Protein AF-A0A2D5QMG4-F1 (afdb_monomer)

Structure (mmCIF, N/CA/C/O backbone):
data_AF-A0A2D5QMG4-F1
#
_entry.id   AF-A0A2D5QMG4-F1
#
loop_
_atom_site.group_PDB
_atom_site.id
_atom_site.type_symbol
_atom_site.label_atom_id
_atom_site.label_alt_id
_atom_site.label_comp_id
_atom_site.label_asym_id
_atom_site.label_entity_id
_atom_site.label_seq_id
_atom_site.pdbx_PDB_ins_code
_atom_site.Cartn_x
_atom_site.Cartn_y
_atom_site.Cartn_z
_atom_site.occupancy
_atom_site.B_iso_or_equiv
_atom_site.auth_seq_id
_atom_site.auth_comp_id
_atom_site.auth_asym_id
_atom_site.auth_atom_id
_atom_site.pdbx_PDB_model_num
ATOM 1 N N . MET A 1 1 ? 28.534 0.726 -25.186 1.00 58.47 1 MET A N 1
ATOM 2 C CA . MET A 1 1 ? 27.778 0.815 -23.923 1.00 58.47 1 MET A CA 1
ATOM 3 C C . MET A 1 1 ? 27.172 2.194 -23.862 1.00 58.47 1 MET A C 1
ATOM 5 O O . MET A 1 1 ? 27.925 3.159 -23.954 1.00 58.47 1 MET A O 1
ATOM 9 N N . ASN A 1 2 ? 25.844 2.294 -23.809 1.00 77.88 2 ASN A N 1
ATOM 10 C CA . ASN A 1 2 ? 25.209 3.566 -23.481 1.00 77.88 2 ASN A CA 1
ATOM 11 C C . ASN A 1 2 ? 25.490 3.875 -21.995 1.00 77.88 2 ASN A C 1
ATOM 13 O O . ASN A 1 2 ? 25.733 2.954 -21.215 1.00 77.88 2 ASN A O 1
ATOM 17 N N . MET A 1 3 ? 25.492 5.149 -21.598 1.00 78.69 3 MET A N 1
ATOM 18 C CA . MET A 1 3 ? 25.765 5.566 -20.213 1.00 78.69 3 MET A CA 1
ATOM 19 C C . MET A 1 3 ? 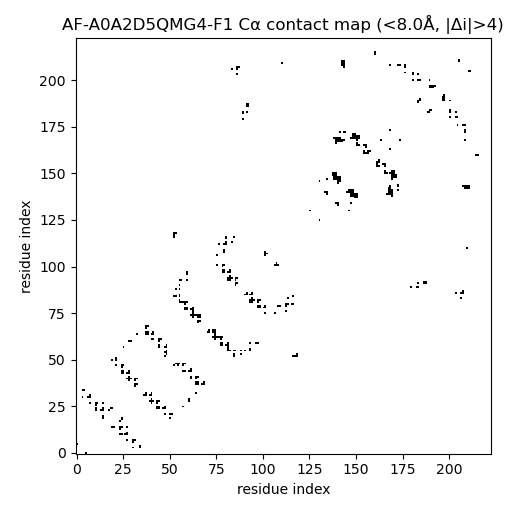24.832 4.851 -19.218 1.00 78.69 3 MET A C 1
ATOM 21 O O . MET A 1 3 ? 25.261 4.453 -18.138 1.00 78.69 3 MET A O 1
ATOM 25 N N . THR A 1 4 ? 23.585 4.610 -19.633 1.00 83.06 4 THR A N 1
ATOM 26 C CA . THR A 1 4 ? 22.574 3.860 -18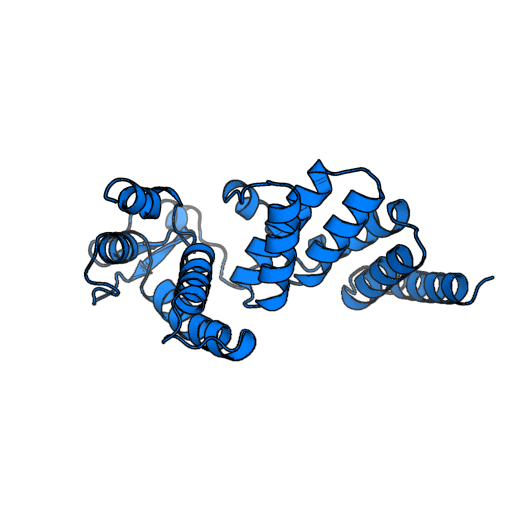.878 1.00 83.06 4 THR A CA 1
ATOM 27 C C . THR A 1 4 ? 22.978 2.404 -18.633 1.00 83.06 4 THR A C 1
ATOM 29 O O . THR A 1 4 ? 22.883 1.935 -17.504 1.00 83.06 4 THR A O 1
ATOM 32 N N . ASP A 1 5 ? 23.512 1.703 -19.640 1.00 88.06 5 ASP A N 1
ATOM 33 C CA . ASP A 1 5 ? 23.971 0.314 -19.477 1.00 88.06 5 ASP A CA 1
ATOM 34 C C . ASP A 1 5 ? 25.169 0.230 -18.530 1.00 88.06 5 ASP A C 1
ATOM 36 O O . ASP A 1 5 ? 25.252 -0.671 -17.703 1.00 88.06 5 ASP A O 1
ATOM 40 N N . SER A 1 6 ? 26.086 1.199 -18.618 1.00 87.50 6 SER A N 1
ATOM 41 C CA . SER A 1 6 ? 27.239 1.259 -17.717 1.00 87.50 6 SER A CA 1
ATOM 42 C C . SER A 1 6 ? 26.827 1.509 -16.266 1.00 87.50 6 SER A C 1
ATOM 44 O O . SER A 1 6 ? 27.523 1.064 -15.355 1.00 87.50 6 SER A O 1
ATOM 46 N N . LEU A 1 7 ? 25.741 2.247 -16.037 1.00 89.69 7 LEU A N 1
ATOM 47 C CA . LEU A 1 7 ? 25.200 2.493 -14.703 1.00 89.69 7 LEU A CA 1
ATOM 48 C C . LEU A 1 7 ? 24.488 1.250 -14.153 1.00 89.69 7 LEU A C 1
ATOM 50 O O . LEU A 1 7 ? 24.681 0.899 -12.994 1.00 89.69 7 LEU A O 1
ATOM 54 N N . ILE A 1 8 ? 23.725 0.551 -14.996 1.00 94.25 8 ILE A N 1
ATOM 55 C CA . ILE A 1 8 ? 23.064 -0.707 -14.631 1.00 94.25 8 ILE A CA 1
ATOM 56 C C . ILE A 1 8 ? 24.090 -1.764 -14.225 1.00 94.25 8 ILE A C 1
ATOM 58 O O . ILE A 1 8 ? 23.910 -2.412 -13.200 1.00 94.25 8 ILE A O 1
ATOM 62 N N . GLU A 1 9 ? 25.181 -1.921 -14.978 1.00 93.31 9 GLU A N 1
ATOM 63 C CA . GLU A 1 9 ? 26.232 -2.878 -14.613 1.00 93.31 9 GLU A CA 1
ATOM 64 C C . GLU A 1 9 ? 26.919 -2.510 -13.290 1.00 93.31 9 GLU A C 1
ATOM 66 O O . GLU A 1 9 ? 27.179 -3.391 -12.478 1.00 93.31 9 GLU A O 1
ATOM 71 N N . GLN A 1 10 ? 27.129 -1.220 -13.003 1.00 91.44 10 GLN A N 1
ATOM 72 C CA . GLN A 1 10 ? 27.639 -0.796 -11.692 1.00 91.44 10 GLN A CA 1
ATOM 73 C C . GLN A 1 10 ? 26.678 -1.172 -10.558 1.00 91.44 10 GLN A C 1
ATOM 75 O O . GLN A 1 10 ? 27.105 -1.761 -9.569 1.00 91.44 10 GLN A O 1
ATOM 80 N N . TYR A 1 11 ? 25.380 -0.888 -10.709 1.00 92.81 11 TYR A N 1
ATOM 81 C CA . TYR A 1 11 ? 24.390 -1.274 -9.703 1.00 92.81 11 TYR A CA 1
ATOM 82 C C . TYR A 1 11 ? 24.259 -2.791 -9.556 1.00 92.81 11 TYR A C 1
ATOM 84 O O . TYR A 1 11 ? 24.057 -3.264 -8.443 1.00 92.81 11 TYR A O 1
ATOM 92 N N . ARG A 1 12 ? 24.426 -3.566 -10.635 1.00 93.81 12 ARG A N 1
ATOM 93 C CA . ARG A 1 12 ? 24.455 -5.036 -10.572 1.00 93.81 12 ARG A CA 1
ATOM 94 C C . ARG A 1 12 ? 25.597 -5.556 -9.729 1.00 93.81 12 ARG A C 1
ATOM 96 O O . ARG A 1 12 ? 25.374 -6.461 -8.936 1.00 93.81 12 ARG A O 1
ATOM 103 N N . GLU A 1 13 ? 26.800 -5.023 -9.905 1.00 93.75 13 GLU A N 1
ATOM 104 C CA . GLU A 1 13 ? 27.945 -5.461 -9.108 1.00 93.75 13 GLU A CA 1
ATOM 105 C C . GLU A 1 13 ? 27.745 -5.107 -7.629 1.00 93.75 13 GLU A C 1
ATOM 107 O O . GLU A 1 13 ? 27.880 -5.985 -6.783 1.00 93.75 13 GLU A O 1
ATOM 112 N N . ILE A 1 14 ? 27.278 -3.893 -7.316 1.00 91.06 14 ILE A N 1
ATOM 113 C CA . ILE A 1 14 ? 26.968 -3.492 -5.931 1.00 91.06 14 ILE A CA 1
ATOM 114 C C . ILE A 1 14 ? 25.891 -4.404 -5.316 1.00 91.06 14 ILE A C 1
ATOM 116 O O . ILE A 1 14 ? 26.051 -4.907 -4.206 1.00 91.06 14 ILE A O 1
ATOM 120 N N . ALA A 1 15 ? 24.811 -4.663 -6.055 1.00 90.44 15 ALA A N 1
ATOM 121 C CA . ALA A 1 15 ? 23.716 -5.528 -5.625 1.00 90.44 15 ALA A CA 1
ATOM 122 C C . ALA A 1 15 ? 24.142 -7.002 -5.467 1.00 90.44 15 ALA A C 1
ATOM 124 O O . ALA A 1 15 ? 23.561 -7.727 -4.665 1.00 90.44 15 ALA A O 1
ATOM 125 N N . LYS A 1 16 ? 25.154 -7.469 -6.210 1.00 91.38 16 LYS A N 1
ATOM 126 C CA . LYS A 1 16 ? 25.746 -8.805 -6.020 1.00 91.38 16 LYS A CA 1
ATOM 127 C C . LYS A 1 16 ? 26.645 -8.869 -4.791 1.00 91.38 16 LYS A C 1
ATOM 129 O O . LYS A 1 16 ? 26.674 -9.904 -4.133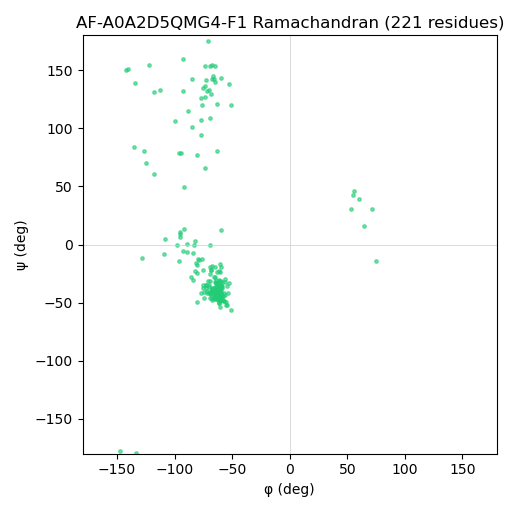 1.00 91.38 16 LYS A O 1
ATOM 134 N N . GLU A 1 17 ? 27.395 -7.804 -4.514 1.00 92.81 17 GLU A N 1
ATOM 135 C CA . GLU A 1 17 ? 28.253 -7.717 -3.330 1.00 92.81 17 GLU A CA 1
ATOM 136 C C . GLU A 1 17 ? 27.422 -7.685 -2.044 1.00 92.81 17 GLU A C 1
ATOM 138 O O . GLU A 1 17 ? 27.779 -8.358 -1.079 1.00 92.81 17 GLU A O 1
ATOM 143 N N . ASN A 1 18 ? 26.284 -6.980 -2.063 1.00 88.81 18 ASN A N 1
ATOM 144 C CA . ASN A 1 18 ? 25.343 -6.905 -0.946 1.00 88.81 18 ASN A CA 1
ATOM 145 C C . ASN A 1 18 ? 23.917 -7.272 -1.398 1.00 88.81 18 ASN A C 1
ATOM 147 O O . ASN A 1 18 ? 23.093 -6.384 -1.629 1.00 88.81 18 ASN A O 1
ATOM 151 N N . PRO A 1 19 ? 23.595 -8.575 -1.514 1.00 87.00 19 PRO A N 1
ATOM 152 C CA . PRO A 1 19 ? 22.281 -9.024 -1.970 1.00 87.00 19 PRO A CA 1
ATOM 153 C C . PRO A 1 19 ? 21.129 -8.533 -1.096 1.00 87.00 19 PRO A C 1
ATOM 155 O O . PRO A 1 19 ? 20.058 -8.258 -1.626 1.00 87.00 19 PRO A O 1
ATOM 158 N N . ASP A 1 20 ? 21.354 -8.380 0.207 1.00 88.56 20 ASP A N 1
ATOM 159 C CA . ASP A 1 20 ? 20.331 -7.978 1.178 1.00 88.56 20 ASP A CA 1
ATOM 160 C C . ASP A 1 20 ? 20.319 -6.461 1.458 1.00 88.56 20 ASP A C 1
ATOM 162 O O . ASP A 1 20 ? 19.639 -6.014 2.378 1.00 88.56 20 ASP A O 1
ATOM 166 N N . ASP A 1 21 ? 21.048 -5.656 0.671 1.00 92.62 21 ASP A N 1
ATOM 167 C CA . ASP A 1 21 ? 20.932 -4.193 0.705 1.00 92.62 21 ASP A CA 1
ATOM 168 C C . ASP A 1 21 ? 19.777 -3.733 -0.197 1.00 92.62 21 ASP A C 1
ATOM 170 O O . ASP A 1 21 ? 19.882 -3.669 -1.428 1.00 92.62 21 ASP A O 1
ATOM 174 N N . ASP A 1 22 ? 18.649 -3.419 0.429 1.00 93.44 22 ASP A N 1
ATOM 175 C CA . ASP A 1 22 ? 17.407 -3.015 -0.227 1.00 93.44 22 ASP A CA 1
ATOM 176 C C . ASP A 1 22 ? 17.559 -1.743 -1.068 1.00 93.44 22 ASP A C 1
ATOM 178 O O . ASP A 1 22 ? 16.992 -1.663 -2.159 1.00 93.44 22 ASP A O 1
ATOM 182 N N . LEU A 1 23 ? 18.370 -0.781 -0.620 1.00 93.56 23 LEU A N 1
ATOM 183 C CA . LEU A 1 23 ? 18.650 0.455 -1.353 1.00 93.56 23 LEU A CA 1
ATOM 184 C C . LEU A 1 23 ? 19.377 0.197 -2.679 1.00 93.56 23 LEU A C 1
ATOM 186 O O . LEU A 1 23 ? 18.977 0.747 -3.710 1.00 93.56 23 LEU A O 1
ATOM 190 N N . SER A 1 24 ? 20.416 -0.644 -2.689 1.00 93.06 24 SER A N 1
ATOM 191 C CA . SER A 1 24 ? 21.145 -0.987 -3.918 1.00 93.06 24 SER A CA 1
ATOM 192 C C . SER A 1 24 ? 20.286 -1.794 -4.887 1.00 93.06 24 SER A C 1
ATOM 194 O O . SER A 1 24 ? 20.281 -1.514 -6.089 1.00 93.06 24 SER A O 1
ATOM 196 N N . GLN A 1 25 ? 19.512 -2.753 -4.375 1.00 95.56 25 GLN A N 1
ATOM 197 C CA . GLN A 1 25 ? 18.568 -3.533 -5.180 1.00 95.56 25 GLN A CA 1
ATOM 198 C C . GLN A 1 25 ? 17.472 -2.631 -5.772 1.00 95.56 25 GLN A C 1
ATOM 200 O O . GLN A 1 25 ? 17.178 -2.698 -6.966 1.00 95.56 25 GLN A O 1
ATOM 205 N N . PHE A 1 26 ? 16.922 -1.705 -4.984 1.00 96.94 26 PHE A N 1
ATOM 206 C CA . PHE A 1 26 ? 15.944 -0.725 -5.455 1.00 96.94 26 PHE A CA 1
ATOM 207 C C . PHE A 1 26 ? 16.525 0.189 -6.541 1.00 96.94 26 PHE A C 1
ATOM 209 O O . PHE A 1 26 ? 15.889 0.398 -7.578 1.00 96.94 26 PHE A O 1
ATOM 216 N N . ALA A 1 27 ? 17.747 0.698 -6.348 1.00 95.69 27 ALA A N 1
ATOM 217 C CA . ALA A 1 27 ? 18.428 1.531 -7.337 1.00 95.69 27 ALA A CA 1
ATOM 218 C C . ALA A 1 27 ? 18.644 0.784 -8.663 1.00 95.69 27 ALA A C 1
ATOM 220 O O . ALA A 1 27 ? 18.412 1.354 -9.734 1.00 95.69 27 ALA A O 1
ATOM 221 N N . LEU A 1 28 ? 19.011 -0.502 -8.602 1.00 96.44 28 LEU A N 1
ATOM 222 C CA . LEU A 1 28 ? 19.110 -1.363 -9.778 1.00 96.44 28 LEU A CA 1
ATOM 223 C C . LEU A 1 28 ? 17.753 -1.517 -10.483 1.00 96.44 28 LEU A C 1
ATOM 225 O O . LEU A 1 28 ? 17.669 -1.292 -11.690 1.00 96.44 28 LEU A O 1
ATOM 229 N N . GLY A 1 29 ? 16.692 -1.850 -9.744 1.00 97.00 29 GLY A N 1
ATOM 230 C CA . GLY A 1 29 ? 15.340 -1.991 -10.296 1.00 97.00 29 GLY A CA 1
ATOM 231 C C . GLY A 1 29 ? 14.848 -0.711 -10.981 1.00 97.00 29 GLY A C 1
ATOM 232 O O . GLY A 1 29 ? 14.359 -0.746 -12.110 1.00 97.00 29 GLY A O 1
ATOM 233 N N . GLN A 1 30 ? 15.063 0.443 -10.347 1.00 96.81 30 GLN A N 1
ATOM 234 C CA . GLN A 1 30 ? 14.724 1.750 -10.911 1.00 96.81 30 GLN A CA 1
ATOM 235 C C . GLN A 1 30 ? 15.535 2.070 -12.177 1.00 96.81 30 GLN A C 1
ATOM 237 O O . GLN A 1 30 ? 14.984 2.622 -13.132 1.00 96.81 30 GLN A O 1
ATOM 242 N N . ALA A 1 31 ? 16.830 1.740 -12.202 1.00 96.00 31 ALA A N 1
ATOM 243 C CA . ALA A 1 31 ? 17.683 1.951 -13.369 1.00 96.00 31 ALA A CA 1
ATOM 244 C C . ALA A 1 31 ? 17.266 1.066 -14.556 1.00 96.00 31 ALA A C 1
ATOM 246 O O . ALA A 1 31 ? 17.267 1.542 -15.690 1.00 96.00 31 ALA A O 1
ATOM 247 N N . LEU A 1 32 ? 16.868 -0.184 -14.296 1.00 97.31 32 LEU A N 1
ATOM 248 C CA . LEU A 1 32 ? 16.350 -1.109 -15.309 1.00 97.31 32 LEU A CA 1
ATOM 249 C C . LEU A 1 32 ? 15.034 -0.602 -15.915 1.00 97.31 32 LEU A C 1
ATOM 251 O O . LEU A 1 32 ? 14.903 -0.571 -17.136 1.00 97.31 32 LEU A O 1
ATOM 255 N N . LEU A 1 33 ? 14.109 -0.108 -15.088 1.00 96.31 33 LEU A N 1
ATOM 256 C CA . LEU A 1 33 ? 12.879 0.538 -15.559 1.00 96.31 33 LEU A CA 1
ATOM 257 C C . LEU A 1 33 ? 13.152 1.766 -16.434 1.00 96.31 33 LEU A C 1
ATOM 259 O O . LEU A 1 33 ? 12.587 1.900 -17.514 1.00 96.31 33 LEU A O 1
ATOM 263 N N . ASN A 1 34 ? 14.058 2.646 -16.004 1.00 94.81 34 ASN A N 1
ATOM 264 C CA . ASN A 1 34 ? 14.422 3.841 -16.773 1.00 94.81 34 ASN A CA 1
ATOM 265 C C . ASN A 1 34 ? 15.103 3.508 -18.111 1.00 94.81 34 ASN A C 1
ATOM 267 O O . ASN A 1 34 ? 15.175 4.362 -18.994 1.00 94.81 34 ASN A O 1
ATOM 271 N N . ALA A 1 35 ? 15.634 2.292 -18.242 1.00 95.38 35 ALA A N 1
ATOM 272 C CA . ALA A 1 35 ? 16.237 1.771 -19.459 1.00 95.38 35 ALA A CA 1
ATOM 273 C C . ALA A 1 35 ? 15.268 0.943 -20.316 1.00 95.38 35 ALA A C 1
ATOM 275 O O . ALA A 1 35 ? 15.732 0.323 -21.269 1.00 95.38 35 ALA A O 1
ATOM 276 N N . ASP A 1 36 ? 13.970 0.931 -19.987 1.00 95.81 36 ASP A N 1
ATOM 277 C CA . ASP A 1 36 ? 12.936 0.162 -20.692 1.00 95.81 36 ASP A CA 1
ATOM 278 C C . ASP A 1 36 ? 13.201 -1.357 -20.665 1.00 95.81 36 ASP A C 1
ATOM 280 O O . ASP A 1 36 ? 13.027 -2.074 -21.648 1.00 95.81 36 ASP A O 1
ATOM 284 N N . ARG A 1 37 ? 13.688 -1.859 -19.517 1.00 97.38 37 ARG A N 1
ATOM 285 C CA . ARG A 1 37 ? 14.012 -3.281 -19.277 1.00 97.38 37 ARG A CA 1
ATOM 286 C C . ARG A 1 37 ? 13.152 -3.870 -18.144 1.00 97.38 37 ARG A C 1
ATOM 288 O O . ARG A 1 37 ? 13.703 -4.295 -17.122 1.00 97.38 37 ARG A O 1
ATOM 295 N N . PRO A 1 38 ? 11.813 -3.885 -18.283 1.00 97.88 38 PRO A N 1
ATOM 296 C CA . PRO A 1 38 ? 10.898 -4.268 -17.206 1.00 97.88 38 PRO A CA 1
ATOM 297 C C . PRO A 1 38 ? 11.057 -5.730 -16.767 1.00 97.88 38 PRO A C 1
ATOM 299 O O . PRO A 1 38 ? 11.190 -5.972 -15.568 1.00 97.88 38 PRO A O 1
ATOM 302 N N . ALA A 1 39 ? 11.210 -6.670 -17.707 1.00 97.88 39 ALA A N 1
ATOM 303 C CA . ALA A 1 39 ? 11.449 -8.092 -17.422 1.00 97.88 39 ALA A CA 1
ATOM 304 C C . ALA A 1 39 ? 12.634 -8.348 -16.468 1.00 97.88 39 ALA A C 1
ATOM 306 O O . ALA A 1 39 ? 12.630 -9.285 -15.671 1.00 97.88 39 ALA A O 1
ATOM 307 N N . GLU A 1 40 ? 13.675 -7.508 -16.527 1.00 97.62 40 GLU A N 1
ATOM 308 C CA . GLU A 1 40 ? 14.833 -7.609 -15.633 1.00 97.62 40 GLU A CA 1
ATOM 309 C C . GLU A 1 40 ? 14.610 -6.876 -14.304 1.00 97.62 40 GLU A C 1
ATOM 311 O O . GLU A 1 40 ? 15.186 -7.266 -13.288 1.00 97.62 40 GLU A O 1
ATOM 316 N N . ALA A 1 41 ? 13.782 -5.827 -14.288 1.00 98.25 41 ALA A N 1
ATOM 317 C CA . ALA A 1 41 ? 13.455 -5.067 -13.084 1.00 98.25 41 ALA A CA 1
ATOM 318 C C . ALA A 1 41 ? 12.536 -5.847 -12.132 1.00 98.25 41 ALA A C 1
ATOM 320 O O . ALA A 1 41 ? 12.721 -5.770 -10.917 1.00 98.25 41 ALA A O 1
ATOM 321 N N . VAL A 1 42 ? 11.580 -6.616 -12.666 1.00 98.56 42 VAL A N 1
ATOM 322 C CA . VAL A 1 42 ? 10.605 -7.394 -11.880 1.00 98.56 42 VAL A CA 1
ATOM 323 C C . VAL A 1 42 ? 11.266 -8.277 -10.810 1.00 98.56 42 VAL A C 1
ATOM 325 O O . VAL A 1 42 ? 10.938 -8.102 -9.634 1.00 98.56 42 VAL A O 1
ATOM 328 N N . PRO A 1 43 ? 12.203 -9.197 -11.126 1.00 97.56 43 PRO A N 1
ATOM 329 C CA . PRO A 1 43 ? 12.808 -10.056 -10.105 1.00 97.56 43 PRO A CA 1
ATOM 330 C C . PRO A 1 43 ? 13.625 -9.268 -9.070 1.00 97.56 43 PRO A C 1
ATOM 332 O O . PRO A 1 43 ? 13.642 -9.640 -7.898 1.00 97.56 43 PRO A O 1
ATOM 335 N N . VAL A 1 44 ? 14.258 -8.162 -9.477 1.00 97.00 44 VAL A N 1
ATOM 336 C CA . VAL A 1 44 ? 15.026 -7.288 -8.577 1.00 97.00 44 VAL A CA 1
ATOM 337 C C . VAL A 1 44 ? 14.096 -6.589 -7.583 1.00 97.00 44 VAL A C 1
ATOM 339 O O . VAL A 1 44 ? 14.328 -6.628 -6.378 1.00 97.00 44 VAL A O 1
ATOM 342 N N . LEU A 1 45 ? 12.996 -6.005 -8.061 1.00 98.06 45 LEU A N 1
ATOM 343 C CA . LEU A 1 45 ? 12.025 -5.304 -7.219 1.00 98.06 45 LEU A CA 1
ATOM 344 C C . LEU A 1 45 ? 11.222 -6.267 -6.331 1.00 98.06 45 LEU A C 1
ATOM 346 O O . LEU A 1 45 ? 10.960 -5.936 -5.175 1.00 98.06 45 LEU A O 1
ATOM 350 N N . ARG A 1 46 ? 10.908 -7.482 -6.813 1.00 96.88 46 ARG A N 1
ATOM 351 C CA . ARG A 1 46 ? 10.340 -8.561 -5.980 1.00 96.88 46 ARG A CA 1
ATOM 352 C C . ARG A 1 46 ? 11.274 -8.935 -4.829 1.00 96.88 46 ARG A C 1
ATOM 354 O O . ARG A 1 46 ? 10.813 -9.198 -3.723 1.00 96.88 46 ARG A O 1
ATOM 361 N N . HIS A 1 47 ? 12.586 -8.944 -5.066 1.00 95.12 47 HIS A N 1
ATOM 362 C CA . HIS A 1 47 ? 13.557 -9.192 -4.003 1.00 95.12 47 HIS A CA 1
ATOM 363 C C . HIS A 1 47 ? 13.577 -8.057 -2.973 1.00 95.12 47 HIS A C 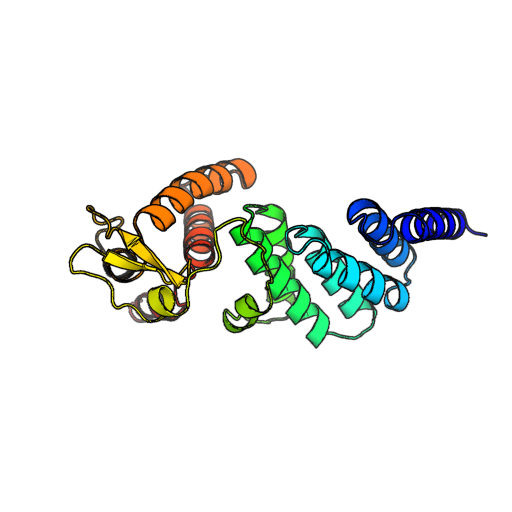1
ATOM 365 O O . HIS A 1 47 ? 13.544 -8.362 -1.785 1.00 95.12 47 HIS A O 1
ATOM 371 N N . VAL A 1 48 ? 13.511 -6.785 -3.395 1.00 96.19 48 VAL A N 1
ATOM 372 C CA . VAL A 1 48 ? 13.426 -5.623 -2.480 1.00 96.19 48 VAL A CA 1
ATOM 373 C C . VAL A 1 48 ? 12.239 -5.744 -1.526 1.00 96.19 48 VAL A C 1
ATOM 375 O O . VAL A 1 48 ? 12.423 -5.654 -0.317 1.00 96.19 48 VAL A O 1
ATOM 378 N N . VAL A 1 49 ? 11.031 -5.990 -2.045 1.00 94.50 49 VAL A N 1
ATOM 379 C CA . VAL A 1 49 ? 9.827 -6.086 -1.196 1.00 94.50 49 VAL A CA 1
ATOM 380 C C . VAL A 1 49 ? 9.842 -7.316 -0.288 1.00 94.50 49 VAL A C 1
ATOM 382 O O . VAL A 1 49 ? 9.190 -7.311 0.748 1.00 94.50 49 VAL A O 1
ATOM 385 N N . ARG A 1 50 ? 10.612 -8.355 -0.637 1.00 92.00 50 ARG A N 1
ATOM 386 C CA . ARG A 1 50 ? 10.795 -9.547 0.199 1.00 92.00 50 ARG A CA 1
ATOM 387 C C . ARG A 1 50 ? 11.759 -9.302 1.359 1.00 92.00 50 ARG A C 1
ATOM 389 O O . ARG A 1 50 ? 11.510 -9.808 2.446 1.00 92.00 50 ARG A O 1
ATOM 396 N N . ILE A 1 51 ? 12.867 -8.593 1.128 1.00 91.69 51 ILE A N 1
ATOM 397 C CA . ILE A 1 51 ? 13.871 -8.316 2.174 1.00 91.69 51 ILE A CA 1
ATOM 398 C C . ILE A 1 51 ? 13.500 -7.108 3.035 1.00 91.69 51 ILE A C 1
ATOM 400 O O . ILE A 1 51 ? 13.836 -7.071 4.213 1.00 91.69 51 ILE A O 1
ATOM 404 N N . ASN A 1 52 ? 12.787 -6.136 2.463 1.00 91.44 52 ASN A N 1
ATOM 405 C CA . ASN A 1 52 ? 12.240 -4.996 3.182 1.00 91.44 52 ASN A CA 1
ATOM 406 C C . ASN A 1 52 ? 10.781 -4.734 2.763 1.00 91.44 52 ASN A C 1
ATOM 408 O O . ASN A 1 52 ? 10.505 -3.845 1.947 1.00 91.44 52 ASN A O 1
ATOM 412 N N . PRO A 1 53 ? 9.820 -5.443 3.377 1.00 91.38 53 PRO A N 1
ATOM 413 C CA . PRO A 1 53 ? 8.390 -5.222 3.159 1.00 91.38 53 PRO A CA 1
ATOM 414 C C . PRO A 1 53 ? 7.915 -3.807 3.530 1.00 91.38 53 PRO A C 1
ATOM 416 O O . PRO A 1 53 ? 6.845 -3.384 3.096 1.00 91.38 53 PRO A O 1
ATOM 419 N N . LYS A 1 54 ? 8.704 -3.042 4.304 1.00 91.62 54 LYS A N 1
ATOM 420 C CA . LYS A 1 54 ? 8.439 -1.638 4.681 1.00 91.62 54 LYS A CA 1
ATOM 421 C C . LYS A 1 54 ? 8.904 -0.642 3.617 1.00 91.62 54 LYS A C 1
ATOM 423 O O . LYS A 1 54 ? 8.561 0.538 3.711 1.00 91.62 54 LYS A O 1
ATOM 428 N N . TYR A 1 55 ? 9.603 -1.081 2.567 1.00 94.12 55 TYR A N 1
ATOM 429 C CA . TYR A 1 55 ? 10.013 -0.208 1.468 1.00 94.12 55 TYR A CA 1
ATOM 430 C C . TYR A 1 55 ? 8.868 0.025 0.472 1.00 94.12 55 TYR A C 1
ATOM 432 O O . TYR A 1 55 ? 8.835 -0.488 -0.645 1.00 94.12 55 TYR A O 1
ATOM 440 N N . THR A 1 56 ? 7.931 0.888 0.850 1.00 95.06 56 THR A N 1
ATOM 441 C CA . THR A 1 56 ? 6.667 1.085 0.122 1.00 95.06 56 THR A CA 1
ATOM 442 C C . THR A 1 56 ? 6.833 1.572 -1.320 1.00 95.06 56 THR A C 1
ATOM 444 O O . THR A 1 56 ? 6.070 1.184 -2.204 1.00 95.06 56 THR A O 1
ATOM 447 N N . LYS A 1 57 ? 7.881 2.355 -1.613 1.00 96.94 57 LYS A N 1
ATOM 448 C CA . LYS A 1 57 ? 8.175 2.798 -2.987 1.00 96.94 57 LYS A CA 1
ATOM 449 C C . LYS A 1 57 ? 8.533 1.638 -3.925 1.00 96.94 57 LYS A C 1
ATOM 451 O O . LYS A 1 57 ? 8.284 1.744 -5.127 1.00 96.94 57 LYS A O 1
ATOM 456 N N . ALA A 1 58 ? 9.094 0.546 -3.403 1.00 97.25 58 ALA A N 1
ATOM 457 C CA . ALA A 1 58 ? 9.466 -0.617 -4.201 1.00 97.25 58 ALA A CA 1
ATOM 458 C C . ALA A 1 58 ? 8.238 -1.319 -4.792 1.00 97.25 58 ALA A C 1
ATOM 460 O O . ALA A 1 58 ? 8.278 -1.690 -5.960 1.00 97.25 58 ALA A O 1
ATOM 461 N N . TYR A 1 59 ? 7.123 -1.396 -4.057 1.00 97.75 59 TYR A N 1
ATOM 462 C CA . TYR A 1 59 ? 5.853 -1.926 -4.572 1.00 97.75 59 TYR A CA 1
ATOM 463 C C . TYR A 1 59 ? 5.304 -1.111 -5.748 1.00 97.75 59 TYR A C 1
ATOM 465 O O . TYR A 1 59 ? 4.859 -1.674 -6.745 1.00 97.75 59 TYR A O 1
ATOM 473 N N . ILE A 1 60 ? 5.394 0.224 -5.680 1.00 98.19 60 ILE A N 1
ATOM 474 C CA . ILE A 1 60 ? 4.958 1.105 -6.776 1.00 98.19 60 ILE A CA 1
ATOM 475 C C . ILE A 1 60 ? 5.765 0.832 -8.044 1.00 98.19 60 ILE A C 1
ATOM 477 O O . ILE A 1 60 ? 5.189 0.710 -9.128 1.00 98.19 60 ILE A O 1
ATOM 481 N N . LEU A 1 61 ? 7.094 0.749 -7.920 1.00 98.19 61 LEU A N 1
ATOM 482 C CA . LEU A 1 61 ? 7.957 0.435 -9.057 1.00 98.19 61 LEU A CA 1
ATOM 483 C C . LEU A 1 61 ? 7.760 -0.996 -9.545 1.00 98.19 61 LEU A C 1
ATOM 485 O O . LEU A 1 61 ? 7.787 -1.209 -10.751 1.00 98.19 61 LEU A O 1
ATOM 489 N N . LEU A 1 62 ? 7.539 -1.953 -8.642 1.00 98.62 62 LEU A N 1
ATOM 490 C CA . LEU A 1 62 ? 7.256 -3.335 -9.004 1.00 98.62 62 LEU A CA 1
ATOM 491 C C . LEU A 1 62 ? 6.000 -3.406 -9.870 1.00 98.62 62 LEU A C 1
ATOM 493 O O . LEU A 1 62 ? 6.059 -3.988 -10.945 1.00 98.62 62 LEU A O 1
ATOM 497 N N . GLY A 1 63 ? 4.911 -2.744 -9.469 1.00 98.31 63 GLY A N 1
ATOM 498 C CA . GLY A 1 63 ? 3.697 -2.723 -10.282 1.00 98.31 63 GLY A CA 1
ATOM 499 C C . GLY A 1 63 ? 3.897 -2.038 -11.637 1.00 98.31 63 GLY A C 1
ATOM 500 O O . GLY A 1 63 ? 3.433 -2.544 -12.649 1.00 98.31 63 GLY A O 1
ATOM 501 N N . LYS A 1 64 ? 4.685 -0.953 -11.704 1.00 98.44 64 LYS A N 1
ATOM 502 C CA . LYS A 1 64 ? 5.052 -0.324 -12.991 1.00 98.44 64 LYS A CA 1
ATOM 503 C C . LYS A 1 64 ? 5.901 -1.240 -13.877 1.00 98.44 64 LYS A C 1
ATOM 505 O O . LYS A 1 64 ? 5.757 -1.203 -15.092 1.00 98.44 64 LYS A O 1
ATOM 510 N N . ALA A 1 65 ? 6.799 -2.027 -13.285 1.00 98.56 65 ALA A N 1
ATOM 511 C CA . ALA A 1 65 ? 7.598 -3.007 -14.013 1.00 98.56 65 ALA A CA 1
ATOM 512 C C . ALA A 1 65 ? 6.738 -4.153 -14.537 1.00 98.56 65 ALA A C 1
ATOM 514 O O . ALA A 1 65 ? 6.895 -4.513 -15.692 1.00 98.56 65 ALA A O 1
ATOM 515 N N . LEU A 1 66 ? 5.821 -4.673 -13.720 1.00 98.62 66 LEU A N 1
ATOM 516 C CA . LEU A 1 66 ? 4.894 -5.735 -14.111 1.00 98.62 66 LEU A CA 1
ATOM 517 C C . LEU A 1 66 ? 3.952 -5.269 -15.221 1.00 98.62 66 LEU A C 1
ATOM 519 O O . LEU A 1 66 ? 3.823 -5.951 -16.227 1.00 98.62 66 LEU A O 1
ATOM 523 N N . GLU A 1 67 ? 3.407 -4.057 -15.110 1.00 98.06 67 GLU A N 1
ATOM 524 C CA . GLU A 1 67 ? 2.606 -3.455 -16.177 1.00 98.06 67 GLU A CA 1
ATOM 525 C C . GLU A 1 67 ? 3.390 -3.363 -17.494 1.00 98.06 67 GLU A C 1
ATOM 527 O O . GLU A 1 67 ? 2.887 -3.740 -18.550 1.00 98.06 67 GLU A O 1
ATOM 532 N N . ALA A 1 68 ? 4.622 -2.849 -17.442 1.00 97.75 68 ALA A N 1
ATOM 533 C CA . ALA A 1 68 ? 5.468 -2.716 -18.624 1.00 97.75 68 ALA A CA 1
ATOM 534 C C . ALA A 1 68 ? 5.943 -4.075 -19.179 1.00 97.75 68 ALA A C 1
ATOM 536 O O . ALA A 1 68 ? 6.334 -4.146 -20.341 1.00 97.75 68 ALA A O 1
ATOM 537 N N . ASP A 1 69 ? 5.898 -5.132 -18.365 1.00 97.69 69 ASP A N 1
ATOM 538 C CA . ASP A 1 69 ? 6.142 -6.527 -18.750 1.00 97.69 69 ASP A CA 1
ATOM 539 C C . ASP A 1 69 ? 4.846 -7.269 -19.145 1.00 97.69 69 ASP A C 1
ATOM 541 O O . ASP A 1 69 ? 4.845 -8.490 -19.263 1.00 97.69 69 ASP A O 1
ATOM 545 N N . GLU A 1 70 ? 3.744 -6.536 -19.352 1.00 97.31 70 GLU A N 1
ATOM 546 C CA . GLU A 1 70 ? 2.419 -7.046 -19.744 1.00 97.31 70 GLU A CA 1
ATOM 547 C C . GLU A 1 70 ? 1.734 -7.965 -18.700 1.00 97.31 70 GLU A C 1
ATOM 549 O O . GLU A 1 70 ? 0.740 -8.623 -19.008 1.00 97.31 70 GLU A O 1
ATOM 554 N N . ASP A 1 71 ? 2.207 -7.972 -17.448 1.00 97.88 71 ASP A N 1
ATOM 555 C CA . ASP A 1 71 ? 1.583 -8.654 -16.303 1.00 97.88 71 ASP A CA 1
ATOM 556 C C . ASP A 1 71 ? 0.687 -7.681 -15.517 1.00 97.88 71 ASP A C 1
ATOM 558 O O . ASP A 1 71 ? 1.068 -7.118 -14.485 1.00 97.88 71 ASP A O 1
ATOM 562 N N . GLU A 1 72 ? -0.518 -7.437 -16.040 1.00 97.38 72 GLU A N 1
ATOM 563 C CA . GLU A 1 72 ? -1.473 -6.493 -15.445 1.00 97.38 72 GLU A CA 1
ATOM 564 C C . GLU A 1 72 ? -2.016 -6.968 -14.086 1.00 97.38 72 GLU A C 1
ATOM 566 O O . GLU A 1 72 ? -2.129 -6.162 -13.158 1.00 97.38 72 GLU A O 1
ATOM 571 N N . ASP A 1 73 ? -2.277 -8.268 -13.931 1.00 96.56 73 ASP A N 1
ATOM 572 C CA . ASP A 1 73 ? -2.746 -8.848 -12.667 1.00 96.56 73 ASP A CA 1
ATOM 573 C C . ASP A 1 73 ? -1.680 -8.691 -11.573 1.00 96.56 73 ASP A C 1
ATOM 575 O O . ASP A 1 73 ? -1.967 -8.197 -10.478 1.00 96.56 73 ASP A O 1
ATOM 579 N N . GLY A 1 74 ? -0.421 -9.016 -11.889 1.00 96.81 74 GLY A N 1
ATOM 580 C CA . GLY A 1 74 ? 0.698 -8.803 -10.978 1.00 96.81 74 GLY A CA 1
ATOM 581 C C . GLY A 1 74 ? 0.914 -7.324 -10.644 1.00 96.81 74 GLY A C 1
ATOM 582 O O . GLY A 1 74 ? 1.284 -6.990 -9.515 1.00 96.81 74 GLY A O 1
ATOM 583 N N . ALA A 1 75 ? 0.672 -6.416 -11.593 1.00 98.06 75 ALA A N 1
ATOM 584 C CA . ALA A 1 75 ? 0.774 -4.982 -11.349 1.00 98.06 75 ALA A CA 1
ATOM 585 C C . ALA A 1 75 ? -0.266 -4.490 -10.333 1.00 98.06 75 ALA A C 1
ATOM 587 O O . ALA A 1 75 ? 0.082 -3.760 -9.399 1.00 98.06 75 ALA A O 1
ATOM 588 N N . ILE A 1 76 ? -1.521 -4.926 -10.488 1.00 97.62 76 ILE A N 1
ATOM 589 C CA . ILE A 1 76 ? -2.613 -4.636 -9.552 1.00 97.62 76 ILE A CA 1
ATOM 590 C C . ILE A 1 76 ? -2.274 -5.179 -8.162 1.00 97.62 76 ILE A C 1
ATOM 592 O O . ILE A 1 76 ? -2.360 -4.428 -7.189 1.00 97.62 76 ILE A O 1
ATOM 596 N N . GLU A 1 77 ? -1.821 -6.431 -8.071 1.00 95.81 77 GLU A N 1
ATOM 597 C CA . GLU A 1 77 ? -1.397 -7.060 -6.815 1.00 95.81 77 GLU A CA 1
ATOM 598 C C . GLU A 1 77 ? -0.306 -6.226 -6.117 1.00 95.81 77 GLU A C 1
ATOM 600 O O . GLU A 1 77 ? -0.429 -5.853 -4.946 1.00 95.81 77 GLU A O 1
ATOM 605 N N . ALA A 1 78 ? 0.739 -5.839 -6.857 1.00 96.94 78 ALA A N 1
ATOM 606 C CA . ALA A 1 78 ? 1.842 -5.046 -6.324 1.00 96.94 78 ALA A CA 1
ATOM 607 C C . ALA A 1 78 ? 1.393 -3.659 -5.837 1.00 96.94 78 ALA A C 1
ATOM 609 O O . ALA A 1 78 ? 1.854 -3.201 -4.790 1.00 96.94 78 ALA A O 1
ATOM 610 N N . TRP A 1 79 ? 0.492 -2.977 -6.548 1.00 97.88 79 TRP A N 1
ATOM 611 C CA . TRP A 1 79 ? -0.024 -1.680 -6.101 1.00 97.88 79 TRP A CA 1
ATOM 612 C C . TRP A 1 79 ? -0.991 -1.788 -4.927 1.00 97.88 79 TRP A C 1
ATOM 614 O O . TRP A 1 79 ? -0.948 -0.919 -4.059 1.00 97.88 79 TRP A O 1
ATOM 624 N N . GLN A 1 80 ? -1.806 -2.842 -4.841 1.00 95.75 80 GLN A N 1
ATOM 625 C CA . GLN A 1 80 ? -2.627 -3.102 -3.655 1.00 95.75 80 GLN A CA 1
ATOM 626 C C . GLN A 1 80 ? -1.744 -3.321 -2.418 1.00 95.75 80 GLN A C 1
ATOM 628 O O . GLN A 1 80 ? -1.948 -2.674 -1.390 1.00 95.75 80 GLN A O 1
ATOM 633 N N . LEU A 1 81 ? -0.698 -4.146 -2.530 1.00 94.69 81 LEU A N 1
ATOM 634 C CA . LEU A 1 81 ? 0.284 -4.331 -1.458 1.00 94.69 81 LEU A CA 1
ATOM 635 C C . LEU A 1 81 ? 0.987 -3.022 -1.095 1.00 94.69 81 LEU A C 1
ATOM 637 O O . LEU A 1 81 ? 1.098 -2.682 0.082 1.00 94.69 81 LEU A O 1
ATOM 641 N N . GLY A 1 82 ? 1.408 -2.252 -2.101 1.00 95.50 82 GLY A N 1
ATOM 642 C CA . GLY A 1 82 ? 2.024 -0.943 -1.908 1.00 95.50 82 GLY A CA 1
ATOM 643 C C . GLY A 1 82 ? 1.113 0.042 -1.181 1.00 95.50 82 GLY A C 1
ATOM 644 O O . GLY A 1 82 ? 1.578 0.750 -0.293 1.00 95.50 82 GLY A O 1
ATOM 645 N N . TYR A 1 83 ? -0.181 0.051 -1.505 1.00 94.44 83 TYR A N 1
ATOM 646 C CA . TYR A 1 83 ? -1.186 0.882 -0.847 1.00 94.44 83 TYR A CA 1
ATOM 647 C C . TYR A 1 83 ? -1.304 0.566 0.645 1.00 94.44 83 TYR A C 1
ATOM 649 O O . TYR A 1 83 ? -1.150 1.450 1.493 1.00 94.44 83 TYR A O 1
ATOM 657 N N . HIS A 1 84 ? -1.527 -0.707 0.966 1.00 90.25 84 HIS A N 1
ATOM 658 C CA . HIS A 1 84 ? -1.692 -1.180 2.339 1.00 90.25 84 HIS A CA 1
ATOM 659 C C . HIS A 1 84 ? -0.418 -0.986 3.158 1.00 90.25 84 HIS A C 1
ATOM 661 O O . HIS A 1 84 ? -0.458 -0.446 4.267 1.00 90.25 84 HIS A O 1
ATOM 667 N N . ALA A 1 85 ? 0.736 -1.322 2.576 1.00 91.12 85 ALA A N 1
ATOM 668 C CA . ALA A 1 85 ? 2.031 -1.092 3.197 1.00 91.12 85 ALA A CA 1
ATOM 669 C C . ALA A 1 85 ? 2.268 0.403 3.460 1.00 91.12 85 ALA A C 1
ATOM 671 O O . ALA A 1 85 ? 2.734 0.780 4.537 1.00 91.12 85 ALA A O 1
ATOM 672 N N . SER A 1 86 ? 1.906 1.270 2.511 1.00 92.06 86 SER A N 1
ATOM 673 C CA . SER A 1 86 ? 2.034 2.717 2.655 1.00 92.06 86 SER A CA 1
ATOM 674 C C . SER A 1 86 ? 1.168 3.305 3.749 1.00 92.06 86 SER A C 1
ATOM 676 O O . SER A 1 86 ? 1.683 4.112 4.525 1.00 92.06 86 SER A O 1
ATOM 678 N N . ASN A 1 87 ? -0.095 2.891 3.848 1.00 88.00 87 ASN A N 1
ATOM 679 C CA . ASN A 1 87 ? -0.972 3.330 4.928 1.00 88.00 87 ASN A CA 1
ATOM 680 C C . ASN A 1 87 ? -0.449 2.861 6.290 1.00 88.00 87 ASN A C 1
ATOM 682 O O . ASN A 1 87 ? -0.371 3.668 7.216 1.00 88.00 87 ASN A O 1
ATOM 686 N N . LYS A 1 88 ? 0.023 1.611 6.409 1.00 84.38 88 LYS A N 1
ATOM 687 C CA . LYS A 1 88 ? 0.599 1.114 7.669 1.00 84.38 88 LYS A CA 1
ATOM 688 C C . LYS A 1 88 ? 1.861 1.883 8.082 1.00 84.38 88 LYS A C 1
ATOM 690 O O . LYS A 1 88 ? 1.990 2.262 9.244 1.00 84.38 88 LYS A O 1
ATOM 695 N N . GLN A 1 89 ? 2.771 2.147 7.139 1.00 87.12 89 GLN A N 1
ATOM 696 C CA . GLN A 1 89 ? 4.031 2.865 7.395 1.00 87.12 89 GLN A CA 1
ATOM 697 C C . GLN A 1 89 ? 3.869 4.394 7.492 1.00 87.12 89 GLN A C 1
ATOM 699 O O . GLN A 1 89 ? 4.792 5.084 7.923 1.00 87.12 89 GLN A O 1
ATOM 704 N N . GLY A 1 90 ? 2.721 4.946 7.084 1.00 85.00 90 GLY A N 1
ATOM 705 C CA . GLY A 1 90 ? 2.505 6.392 7.001 1.00 85.00 90 GLY A CA 1
ATOM 706 C C . GLY A 1 90 ? 3.271 7.071 5.865 1.00 85.00 90 GLY A C 1
ATOM 707 O O . GLY A 1 90 ? 3.676 8.216 6.010 1.00 85.00 90 GLY A O 1
ATOM 708 N N . THR A 1 91 ? 3.506 6.368 4.752 1.00 89.62 91 THR A N 1
ATOM 709 C CA . THR A 1 91 ? 4.112 6.948 3.535 1.00 89.62 91 THR A CA 1
ATOM 710 C C . THR A 1 91 ? 3.005 7.350 2.563 1.00 89.62 91 THR A C 1
ATOM 712 O O . THR A 1 91 ? 2.672 6.630 1.621 1.00 89.62 91 THR A O 1
ATOM 715 N N . LEU A 1 92 ? 2.374 8.488 2.831 1.00 87.62 92 LEU A N 1
ATOM 716 C CA . LEU A 1 92 ? 1.041 8.795 2.313 1.00 87.62 92 LEU A CA 1
ATOM 717 C C . LEU A 1 92 ? 1.047 9.185 0.839 1.00 87.62 92 LEU A C 1
ATOM 719 O O . LEU A 1 92 ? 0.155 8.780 0.097 1.00 87.62 92 LEU A O 1
ATOM 723 N N . MET A 1 93 ? 2.091 9.876 0.379 1.00 89.38 93 MET A N 1
ATOM 724 C CA . MET A 1 93 ? 2.269 10.132 -1.056 1.00 89.38 93 MET A CA 1
ATOM 725 C C . MET A 1 93 ? 2.361 8.833 -1.873 1.00 89.38 93 MET A C 1
ATOM 727 O O . MET A 1 93 ? 1.852 8.766 -2.992 1.00 89.38 93 MET A O 1
ATOM 731 N N . ASN A 1 94 ? 2.984 7.788 -1.317 1.00 93.94 94 ASN A N 1
ATOM 732 C CA . ASN A 1 94 ? 3.073 6.484 -1.972 1.00 93.94 94 ASN A CA 1
ATOM 733 C C . ASN A 1 94 ? 1.707 5.772 -1.975 1.00 93.94 94 ASN A C 1
ATOM 735 O O . ASN A 1 94 ? 1.326 5.221 -3.006 1.00 93.94 94 ASN A O 1
ATOM 739 N N . ALA A 1 95 ? 0.933 5.857 -0.884 1.00 92.62 95 ALA A N 1
ATOM 740 C CA . ALA A 1 95 ? -0.445 5.353 -0.863 1.00 92.62 95 ALA A CA 1
ATOM 741 C C . ALA A 1 95 ? -1.303 6.032 -1.944 1.00 92.62 95 ALA A C 1
ATOM 743 O O . ALA A 1 95 ? -1.967 5.353 -2.724 1.00 92.62 95 ALA A O 1
ATOM 744 N N . GLN A 1 96 ? -1.244 7.362 -2.056 1.00 91.31 96 GLN A N 1
ATOM 745 C CA . GLN A 1 96 ? -1.990 8.098 -3.083 1.00 91.31 96 GLN A CA 1
ATOM 746 C C . GLN A 1 96 ? -1.566 7.718 -4.506 1.00 91.31 96 GLN A C 1
ATOM 748 O O . GLN A 1 96 ? -2.415 7.555 -5.383 1.00 91.31 96 GLN A O 1
ATOM 753 N N . GLU A 1 97 ? -0.261 7.559 -4.749 1.00 95.62 97 GLU A N 1
ATOM 754 C CA . GLU A 1 97 ? 0.238 7.128 -6.056 1.00 95.62 97 GLU A CA 1
ATOM 755 C C . GLU A 1 97 ? -0.268 5.722 -6.410 1.00 95.62 97 GLU A C 1
ATOM 757 O O . GLU A 1 97 ? -0.774 5.525 -7.515 1.00 95.62 97 GLU A O 1
ATOM 762 N N . ALA A 1 98 ? -0.185 4.769 -5.478 1.00 96.19 98 ALA A N 1
ATOM 763 C CA . ALA A 1 98 ? -0.685 3.410 -5.672 1.00 96.19 98 ALA A CA 1
ATOM 764 C C . ALA A 1 98 ? -2.199 3.389 -5.935 1.00 96.19 98 ALA A C 1
ATOM 766 O O . ALA A 1 98 ? -2.649 2.763 -6.893 1.00 96.19 98 ALA A O 1
ATOM 767 N N . ARG A 1 99 ? -2.984 4.146 -5.158 1.00 93.62 99 ARG A N 1
ATOM 768 C CA . ARG A 1 99 ? -4.438 4.256 -5.342 1.00 93.62 99 ARG A CA 1
ATOM 769 C C . ARG A 1 99 ? -4.804 4.788 -6.719 1.00 93.62 99 ARG A C 1
ATOM 771 O O . ARG A 1 99 ? -5.628 4.195 -7.402 1.00 93.62 99 ARG A O 1
ATOM 778 N N . LYS A 1 100 ? -4.145 5.859 -7.163 1.00 95.56 100 LYS A N 1
ATOM 779 C CA . LYS A 1 100 ? -4.373 6.432 -8.493 1.00 95.56 100 LYS A CA 1
ATOM 780 C C . LYS A 1 100 ? -4.096 5.419 -9.608 1.00 95.56 100 LYS A C 1
ATOM 782 O O . LYS A 1 100 ? -4.792 5.414 -10.622 1.00 95.56 100 LYS A O 1
ATOM 787 N N . LEU A 1 101 ? -3.069 4.581 -9.446 1.00 97.31 101 LEU A N 1
ATOM 788 C CA . LEU A 1 101 ? -2.755 3.516 -10.400 1.00 97.31 101 LEU A CA 1
ATOM 789 C C . LEU A 1 101 ? -3.851 2.436 -10.409 1.00 97.31 101 LEU A C 1
ATOM 791 O O . LEU A 1 101 ? -4.252 1.994 -11.483 1.00 97.31 101 LEU A O 1
ATOM 795 N N . LEU A 1 102 ? -4.392 2.064 -9.251 1.00 96.44 102 LEU A N 1
ATOM 796 C CA . LEU A 1 102 ? -5.508 1.116 -9.159 1.00 96.44 102 LEU A CA 1
ATOM 797 C C . LEU A 1 102 ? -6.802 1.679 -9.772 1.00 96.44 102 LEU A C 1
ATOM 799 O O . LEU A 1 102 ? -7.437 1.020 -10.595 1.00 96.44 102 LEU A O 1
ATOM 803 N N . GLU A 1 103 ? -7.145 2.929 -9.457 1.00 94.56 103 GLU A N 1
ATOM 804 C CA . GLU A 1 103 ? -8.317 3.628 -10.003 1.00 94.56 103 GLU A CA 1
ATOM 805 C C . GLU A 1 103 ? -8.251 3.742 -11.530 1.00 94.56 103 GLU A C 1
ATOM 807 O O . GLU A 1 103 ? -9.241 3.486 -12.212 1.00 94.56 103 GLU A O 1
ATOM 812 N N . ALA A 1 104 ? -7.072 4.041 -12.089 1.00 95.62 104 ALA A N 1
ATOM 813 C CA . ALA A 1 104 ? -6.868 4.095 -13.538 1.00 95.62 104 ALA A CA 1
ATOM 814 C C . ALA A 1 104 ? -7.170 2.762 -14.253 1.00 95.62 104 ALA A C 1
ATOM 816 O O . ALA A 1 104 ? -7.400 2.763 -15.462 1.00 95.62 104 ALA A O 1
ATOM 817 N N . ARG A 1 105 ? -7.190 1.644 -13.516 1.00 94.31 105 ARG A N 1
ATOM 818 C CA . ARG A 1 105 ? -7.483 0.289 -14.012 1.00 94.31 105 ARG A CA 1
ATOM 819 C C . ARG A 1 105 ? -8.838 -0.237 -13.559 1.00 94.31 105 ARG A C 1
ATOM 821 O O . ARG A 1 105 ? -9.185 -1.371 -13.864 1.00 94.31 105 ARG A O 1
ATOM 828 N N . ASN A 1 106 ? -9.630 0.584 -12.865 1.00 94.00 106 ASN A N 1
ATOM 829 C CA . ASN A 1 106 ? -10.876 0.165 -12.221 1.00 94.00 106 ASN A CA 1
ATOM 830 C C . ASN A 1 106 ? -10.679 -1.054 -11.298 1.00 94.00 106 ASN A C 1
ATOM 832 O O . ASN A 1 106 ? -11.584 -1.875 -11.150 1.00 94.00 106 ASN A O 1
ATOM 836 N N . ALA A 1 107 ? -9.490 -1.182 -10.700 1.00 92.31 107 ALA A N 1
ATOM 837 C CA . ALA A 1 107 ? -9.162 -2.261 -9.785 1.00 92.31 107 ALA A CA 1
ATOM 838 C C . ALA A 1 107 ? -9.568 -1.851 -8.358 1.00 92.31 107 ALA A C 1
ATOM 840 O O . ALA A 1 107 ? -9.006 -0.889 -7.827 1.00 92.31 107 ALA A O 1
ATOM 841 N N . PRO A 1 108 ? -10.542 -2.531 -7.724 1.00 88.94 108 PRO A N 1
ATOM 842 C CA . PRO A 1 108 ? -10.917 -2.226 -6.351 1.00 88.94 108 PRO A CA 1
ATOM 843 C C . PRO A 1 108 ? -9.785 -2.595 -5.384 1.00 88.94 108 PRO A C 1
ATOM 845 O O . PRO A 1 108 ? -8.973 -3.483 -5.651 1.00 88.94 108 PRO A O 1
ATOM 848 N N . LEU A 1 109 ? -9.742 -1.922 -4.236 1.00 86.38 109 LEU A N 1
ATOM 849 C CA . LEU A 1 109 ? -8.886 -2.330 -3.126 1.00 86.38 109 LEU A CA 1
ATOM 850 C C . LEU A 1 109 ? -9.461 -3.600 -2.488 1.00 86.38 109 LEU A C 1
ATOM 852 O O . LEU A 1 109 ? -10.653 -3.657 -2.196 1.00 86.38 109 LEU A O 1
ATOM 856 N N . SER A 1 110 ? -8.609 -4.598 -2.258 1.00 83.62 110 SER A N 1
ATOM 857 C CA . SER A 1 110 ? -8.952 -5.807 -1.504 1.00 83.62 110 SER A CA 1
ATOM 858 C C . SER A 1 110 ? -8.170 -5.830 -0.197 1.00 83.62 110 SER A C 1
ATOM 860 O O . SER A 1 110 ? -6.963 -5.592 -0.208 1.00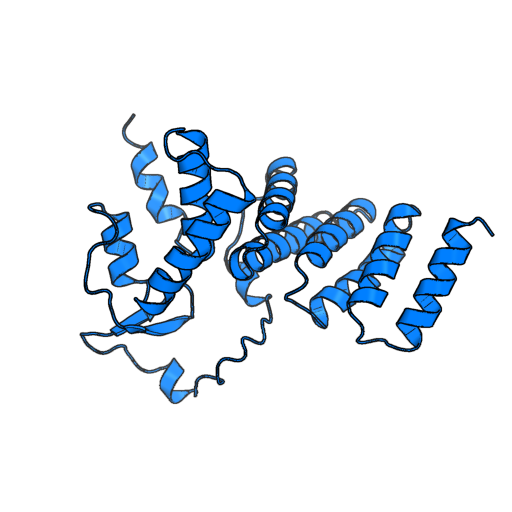 83.62 110 SER A O 1
ATOM 862 N N . SER A 1 111 ? -8.836 -6.111 0.921 1.00 74.12 111 SER A N 1
ATOM 863 C CA . SER A 1 111 ? -8.191 -6.320 2.223 1.00 74.12 111 SER A CA 1
ATOM 864 C C . SER A 1 111 ? -7.611 -7.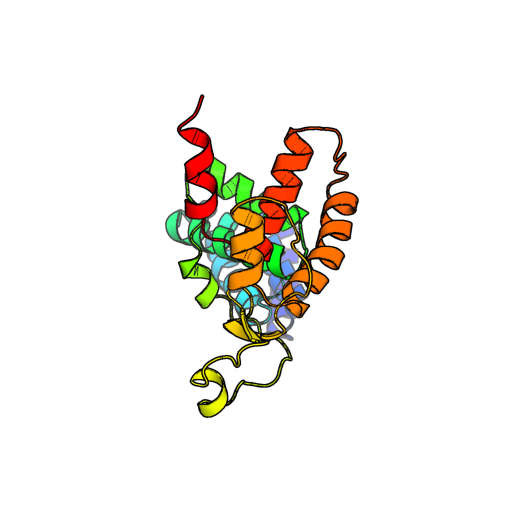731 2.376 1.00 74.12 111 SER A C 1
ATOM 866 O O . SER A 1 111 ? -6.725 -7.929 3.200 1.00 74.12 111 SER A O 1
ATOM 868 N N . GLU A 1 112 ? -8.028 -8.697 1.549 1.00 80.12 112 GLU A N 1
ATOM 869 C CA . GLU A 1 112 ? -7.557 -10.094 1.602 1.00 80.12 112 GLU A CA 1
ATOM 870 C C . GLU A 1 112 ? -6.046 -10.204 1.349 1.00 80.12 112 GLU A C 1
ATOM 872 O O . GLU A 1 112 ? -5.358 -11.063 1.890 1.00 80.12 112 GLU A O 1
ATOM 877 N N . ILE A 1 113 ? -5.506 -9.281 0.554 1.00 82.81 113 ILE A N 1
ATOM 878 C CA . ILE A 1 113 ? -4.093 -9.260 0.182 1.00 82.81 113 ILE A CA 1
ATOM 879 C C . ILE A 1 113 ? -3.178 -8.737 1.303 1.00 82.81 113 ILE A C 1
ATOM 881 O O . ILE A 1 113 ? -1.960 -8.889 1.226 1.00 82.81 113 ILE A O 1
ATOM 885 N N . ILE A 1 114 ? -3.742 -8.129 2.357 1.00 79.75 114 ILE A N 1
ATOM 886 C CA . ILE A 1 114 ? -2.970 -7.624 3.505 1.00 79.75 114 ILE A CA 1
ATOM 887 C C . ILE A 1 114 ? -2.198 -8.769 4.169 1.00 79.75 114 ILE A C 1
ATOM 889 O O . ILE A 1 114 ? -1.084 -8.550 4.637 1.00 79.75 114 ILE A O 1
ATOM 893 N N . GLU A 1 115 ? -2.732 -9.993 4.146 1.00 76.81 115 GLU A N 1
ATOM 894 C CA . GLU A 1 115 ? -2.074 -11.185 4.697 1.00 76.81 115 GLU A CA 1
ATOM 895 C C . GLU A 1 115 ? -0.738 -11.517 4.011 1.00 76.81 115 GLU A C 1
ATOM 897 O O . GLU A 1 115 ? 0.117 -12.165 4.608 1.00 76.81 115 GLU A O 1
ATOM 902 N N . LEU A 1 116 ? -0.521 -11.052 2.774 1.00 80.81 116 LEU A N 1
ATOM 903 C CA . LEU A 1 116 ? 0.751 -11.227 2.067 1.00 80.81 116 LEU A CA 1
ATOM 904 C C . LEU A 1 116 ? 1.821 -10.215 2.515 1.00 80.81 116 LEU A C 1
ATOM 906 O O . LEU A 1 116 ? 3.001 -10.376 2.187 1.00 80.81 116 LEU A O 1
ATOM 910 N N . LEU A 1 117 ? 1.440 -9.165 3.254 1.00 80.94 117 LEU A N 1
ATOM 911 C CA . LEU A 1 117 ? 2.387 -8.226 3.846 1.00 80.94 117 LEU A CA 1
ATOM 912 C C . LEU A 1 117 ? 3.029 -8.856 5.082 1.00 80.94 117 LEU A C 1
ATOM 914 O O . LEU A 1 117 ? 2.540 -8.720 6.202 1.00 80.94 117 LEU A O 1
ATOM 918 N N . ASN A 1 118 ? 4.190 -9.476 4.880 1.00 66.62 118 ASN A N 1
ATOM 919 C CA . ASN A 1 118 ? 5.052 -9.962 5.959 1.00 66.62 118 ASN A CA 1
ATOM 920 C C . ASN A 1 118 ? 5.764 -8.796 6.657 1.00 66.62 118 ASN A C 1
ATOM 922 O O . ASN A 1 118 ? 6.979 -8.644 6.564 1.00 66.62 118 ASN A O 1
ATOM 926 N N . PHE A 1 119 ? 5.024 -7.923 7.334 1.00 69.56 119 PHE A N 1
ATOM 927 C CA . PHE A 1 119 ? 5.668 -7.038 8.287 1.00 69.56 119 PHE A CA 1
ATOM 928 C C . PHE A 1 119 ? 6.136 -7.876 9.469 1.00 69.56 119 PHE A C 1
ATOM 930 O O . PHE A 1 119 ? 5.319 -8.291 10.285 1.00 69.56 119 PHE A O 1
ATOM 937 N N . ASP A 1 120 ? 7.450 -8.051 9.591 1.00 55.34 120 ASP A N 1
ATOM 938 C CA . ASP A 1 120 ? 8.067 -8.253 10.896 1.00 55.34 120 ASP A CA 1
ATOM 939 C C . ASP A 1 120 ? 7.811 -6.954 11.681 1.00 55.34 120 ASP A C 1
ATOM 941 O O . ASP A 1 120 ? 8.593 -5.992 11.676 1.00 55.34 120 ASP A O 1
ATOM 945 N N . ASP A 1 121 ? 6.607 -6.829 12.230 1.00 55.06 121 ASP A N 1
ATOM 946 C CA . ASP A 1 121 ? 6.376 -5.912 13.323 1.00 55.06 121 ASP A CA 1
ATOM 947 C C . ASP A 1 121 ? 7.259 -6.466 14.447 1.00 55.06 121 ASP A C 1
ATOM 949 O O . ASP A 1 121 ? 7.095 -7.619 14.832 1.00 55.06 121 ASP A O 1
ATOM 953 N N . ASP A 1 122 ? 8.210 -5.680 14.967 1.00 50.09 122 ASP A N 1
ATOM 954 C CA . ASP A 1 122 ? 9.066 -6.039 16.119 1.00 50.09 122 ASP A CA 1
ATOM 955 C C . ASP A 1 122 ? 8.254 -6.329 17.405 1.00 50.09 122 ASP A C 1
ATOM 957 O O . ASP A 1 122 ? 8.788 -6.379 18.517 1.00 50.09 122 ASP A O 1
ATOM 961 N N . GLU A 1 123 ? 6.937 -6.470 17.285 1.00 55.28 123 GLU A N 1
ATOM 962 C CA . GLU A 1 123 ? 6.083 -6.900 18.357 1.00 55.28 123 GLU A CA 1
ATOM 963 C C . GLU A 1 123 ? 6.247 -8.409 18.573 1.00 55.28 123 GLU A C 1
ATOM 965 O O . GLU A 1 123 ? 6.228 -9.180 17.614 1.00 55.28 123 GLU A O 1
ATOM 970 N N . PRO A 1 124 ? 6.375 -8.856 19.833 1.00 57.47 124 PRO A N 1
ATOM 971 C CA . PRO A 1 124 ? 6.585 -10.262 20.143 1.00 57.47 124 PRO A CA 1
ATOM 972 C C . PRO A 1 124 ? 5.519 -11.132 19.474 1.00 57.47 124 PRO A C 1
ATOM 974 O O . PRO A 1 124 ? 4.340 -10.760 19.443 1.00 57.47 124 PRO A O 1
ATOM 977 N N . GLU A 1 125 ? 5.959 -12.269 18.932 1.00 58.19 125 GLU A N 1
ATOM 978 C CA . GLU A 1 125 ? 5.087 -13.319 18.409 1.00 58.19 125 GLU A CA 1
ATOM 979 C C . GLU A 1 125 ? 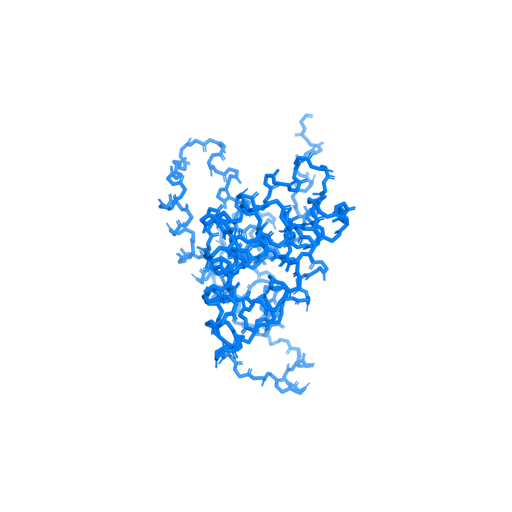4.049 -13.663 19.484 1.00 58.19 125 GLU A C 1
ATOM 981 O O . GLU A 1 125 ? 4.397 -14.024 20.613 1.00 58.19 125 GLU A O 1
ATOM 986 N N . GLU A 1 126 ? 2.771 -13.478 19.155 1.00 64.81 126 GLU A N 1
ATOM 987 C CA . GLU A 1 126 ? 1.675 -13.797 20.063 1.00 64.81 126 GLU A CA 1
ATOM 988 C C . GLU A 1 126 ? 1.615 -15.323 20.214 1.00 64.81 126 GLU A C 1
ATOM 990 O O . GLU A 1 126 ? 1.661 -16.060 19.225 1.00 64.81 126 GLU A O 1
ATOM 995 N N . SER A 1 127 ? 1.578 -15.824 21.452 1.00 70.44 127 SER A N 1
ATOM 996 C CA . SER A 1 127 ? 1.539 -17.270 21.669 1.00 70.44 127 SER A CA 1
ATOM 997 C C . SER A 1 127 ? 0.234 -17.856 21.112 1.00 70.44 127 SER A C 1
ATOM 999 O O . SER A 1 127 ? -0.793 -17.180 21.055 1.00 70.44 127 SER A O 1
ATOM 1001 N N . LEU A 1 128 ? 0.234 -19.139 20.730 1.00 69.06 128 LEU A N 1
ATOM 1002 C CA . LEU A 1 128 ? -0.987 -19.810 20.251 1.00 69.06 128 LEU A CA 1
ATOM 1003 C C . LEU A 1 128 ? -2.138 -19.750 21.273 1.00 69.06 128 LEU A C 1
ATOM 1005 O O . LEU A 1 128 ? -3.303 -19.759 20.880 1.00 69.06 128 LEU A O 1
ATOM 1009 N N . GLU A 1 129 ? -1.813 -19.700 22.568 1.00 71.50 129 GLU A N 1
ATOM 1010 C CA . GLU A 1 129 ? -2.793 -19.563 23.650 1.00 71.50 129 GLU A CA 1
ATOM 1011 C C . GLU A 1 129 ? -3.394 -18.151 23.687 1.00 71.50 129 GLU A C 1
ATOM 1013 O O . GLU A 1 129 ? -4.610 -18.012 23.815 1.00 71.50 129 GLU A O 1
ATOM 1018 N N . ASP A 1 130 ? -2.574 -17.115 23.496 1.00 70.44 130 ASP A N 1
ATOM 1019 C CA . ASP A 1 130 ? -3.026 -15.719 23.455 1.00 70.44 130 ASP A CA 1
ATOM 1020 C C . ASP A 1 130 ? -3.878 -15.437 22.208 1.00 70.44 130 ASP A C 1
ATOM 1022 O O . ASP A 1 130 ? -4.942 -14.818 22.301 1.00 70.44 130 ASP A O 1
ATOM 1026 N N . ALA A 1 131 ? -3.488 -15.993 21.056 1.00 71.00 131 ALA A N 1
ATOM 1027 C CA . ALA A 1 131 ? -4.233 -15.853 19.807 1.00 71.00 131 ALA A CA 1
ATOM 1028 C C . ALA A 1 131 ? -5.667 -16.415 19.908 1.00 71.00 131 ALA A C 1
ATOM 1030 O O . ALA A 1 131 ? -6.589 -15.847 19.324 1.00 71.00 131 ALA A O 1
ATOM 1031 N N . GLN A 1 132 ? -5.875 -17.495 20.674 1.00 80.88 132 GLN A N 1
ATOM 1032 C CA . GLN A 1 132 ? -7.179 -18.156 20.855 1.00 80.88 132 GLN A CA 1
ATOM 1033 C C . GLN A 1 132 ? -7.979 -17.649 22.065 1.00 80.88 132 GLN A C 1
ATOM 1035 O O . GLN A 1 132 ? -9.122 -18.067 22.259 1.00 80.88 132 GLN A O 1
ATOM 1040 N N . ARG A 1 133 ? -7.404 -16.774 22.896 1.00 88.69 133 ARG A N 1
ATOM 1041 C CA . ARG A 1 133 ? -8.086 -16.210 24.065 1.00 88.69 133 ARG A CA 1
ATOM 1042 C C . ARG A 1 133 ? -9.265 -15.335 23.630 1.00 88.69 133 ARG A C 1
ATOM 1044 O O . ARG A 1 133 ? -9.169 -14.594 22.659 1.00 88.69 133 ARG A O 1
ATOM 1051 N N . GLU A 1 134 ? -10.369 -15.359 24.365 1.00 87.75 134 GLU A N 1
ATOM 1052 C CA . GLU A 1 134 ? -11.438 -14.369 24.174 1.00 87.75 134 GLU A CA 1
ATOM 1053 C C . GLU A 1 134 ? -11.132 -13.084 24.970 1.00 87.75 134 GLU A C 1
ATOM 1055 O O . GLU A 1 134 ? -10.597 -13.174 26.083 1.00 87.75 134 GLU A O 1
ATOM 1060 N N . PRO A 1 135 ? -11.445 -11.888 24.436 1.00 89.81 135 PRO A N 1
ATOM 1061 C CA . PRO A 1 135 ? -11.287 -10.638 25.175 1.00 89.81 135 PRO A CA 1
ATOM 1062 C C . PRO A 1 135 ? -12.130 -10.623 26.457 1.00 89.81 135 PRO A C 1
ATOM 1064 O O . PRO A 1 135 ? -13.261 -11.113 26.472 1.00 89.81 135 PRO A O 1
ATOM 1067 N N . ASN A 1 136 ? -11.598 -10.025 27.524 1.00 92.00 136 ASN A N 1
ATOM 1068 C CA . ASN A 1 136 ? -12.375 -9.722 28.726 1.00 92.00 136 ASN A CA 1
ATOM 1069 C C . ASN A 1 136 ? -13.373 -8.572 28.477 1.00 92.00 136 ASN A C 1
ATOM 1071 O O . ASN A 1 136 ? -13.368 -7.924 27.429 1.00 92.00 136 ASN A O 1
ATOM 1075 N N . ASP A 1 137 ? -14.218 -8.274 29.468 1.00 89.88 137 ASP A N 1
ATOM 1076 C CA . ASP A 1 137 ? -15.257 -7.237 29.369 1.00 89.88 137 ASP A CA 1
ATOM 1077 C C . ASP A 1 137 ? -14.710 -5.843 29.003 1.00 89.88 137 ASP A C 1
ATOM 1079 O O . ASP A 1 137 ? -15.388 -5.080 28.309 1.00 89.88 137 ASP A O 1
ATOM 1083 N N . ASP A 1 138 ? -13.493 -5.513 29.433 1.00 92.19 138 ASP A N 1
ATOM 1084 C CA . ASP A 1 138 ? -12.780 -4.256 29.179 1.00 92.19 138 ASP A CA 1
ATOM 1085 C C . ASP A 1 138 ? -11.810 -4.320 27.984 1.00 92.19 138 ASP A C 1
ATOM 1087 O O . ASP A 1 138 ? -11.103 -3.352 27.699 1.00 92.19 138 ASP A O 1
ATOM 1091 N N . GLU A 1 139 ? -11.804 -5.428 27.240 1.00 94.44 139 GLU A N 1
ATOM 1092 C CA . GLU A 1 139 ? -10.881 -5.681 26.136 1.00 94.44 139 GLU A CA 1
ATOM 1093 C C . GLU A 1 139 ? -11.601 -5.949 24.809 1.00 94.44 139 GLU A C 1
ATOM 1095 O O . GLU A 1 139 ? -12.735 -6.420 24.757 1.00 94.44 139 GLU A O 1
ATOM 1100 N N . VAL A 1 140 ? -10.920 -5.679 23.701 1.00 94.06 140 VAL A N 1
ATOM 1101 C CA . VAL A 1 140 ? -11.427 -5.897 22.344 1.00 94.06 140 VAL A CA 1
ATOM 1102 C C . VAL A 1 140 ? -10.369 -6.571 21.486 1.00 94.06 140 VAL A C 1
ATOM 1104 O O . VAL A 1 140 ? -9.193 -6.211 21.545 1.00 94.06 140 VAL A O 1
ATOM 1107 N N . ARG A 1 141 ? -10.786 -7.532 20.657 1.00 91.94 141 ARG A N 1
ATOM 1108 C CA . ARG A 1 141 ? -9.944 -8.064 19.583 1.00 91.94 141 ARG A CA 1
ATOM 1109 C C . ARG A 1 141 ? -9.941 -7.065 18.431 1.00 91.94 141 ARG A C 1
ATOM 1111 O O . ARG A 1 141 ? -10.947 -6.899 17.749 1.00 91.94 141 ARG A O 1
ATOM 1118 N N . CYS A 1 142 ? -8.821 -6.374 18.265 1.00 91.31 142 CYS A N 1
ATOM 1119 C CA . CYS A 1 142 ? -8.698 -5.272 17.330 1.00 91.31 142 CYS A CA 1
ATOM 1120 C C . CYS A 1 142 ? -8.640 -5.767 15.879 1.00 91.31 142 CYS A C 1
ATOM 1122 O O . CYS A 1 142 ? -7.767 -6.559 15.537 1.00 91.31 142 CYS A O 1
ATOM 1124 N N . ILE A 1 143 ? -9.494 -5.244 15.001 1.00 88.75 143 ILE A N 1
ATOM 1125 C CA . ILE A 1 143 ? -9.523 -5.596 13.567 1.00 88.75 143 ILE A CA 1
ATOM 1126 C C . ILE A 1 143 ? -8.295 -5.113 12.788 1.00 88.75 143 ILE A C 1
ATOM 1128 O O . ILE A 1 143 ? -7.970 -5.658 11.736 1.00 88.75 143 ILE A O 1
ATOM 1132 N N . ARG A 1 144 ? -7.599 -4.099 13.307 1.00 85.44 144 ARG A N 1
ATOM 1133 C CA . ARG A 1 144 ? -6.380 -3.558 12.704 1.00 85.44 144 ARG A CA 1
ATOM 1134 C C . ARG A 1 144 ? -5.161 -4.410 13.044 1.00 85.44 144 ARG A C 1
ATOM 1136 O O . ARG A 1 144 ? -4.362 -4.709 12.166 1.00 85.44 144 ARG A O 1
ATOM 1143 N N . SER A 1 145 ? -4.970 -4.724 14.327 1.00 83.56 145 SER A N 1
ATOM 1144 C CA . SER A 1 145 ? -3.769 -5.431 14.795 1.00 83.56 145 SER A CA 1
ATOM 1145 C C . SER A 1 145 ? -3.959 -6.942 14.927 1.00 83.56 145 SER A C 1
ATOM 1147 O O . SER A 1 145 ? -2.977 -7.648 15.112 1.00 83.56 145 SER A O 1
ATOM 1149 N N . GLY A 1 146 ? -5.197 -7.443 14.903 1.00 84.25 146 GLY A N 1
ATOM 1150 C CA . GLY A 1 146 ? -5.548 -8.841 15.190 1.00 84.25 146 GLY A CA 1
ATOM 1151 C C . GLY A 1 146 ? -5.492 -9.221 16.679 1.00 84.25 146 GLY A C 1
ATOM 1152 O O . GLY A 1 146 ? -6.047 -10.248 17.081 1.00 84.25 146 GLY A O 1
ATOM 1153 N N . ARG A 1 147 ? -4.870 -8.374 17.506 1.00 84.56 147 ARG A N 1
ATOM 1154 C CA . ARG A 1 147 ? -4.553 -8.624 18.918 1.00 84.56 147 ARG A CA 1
ATOM 1155 C C . ARG A 1 147 ? -5.637 -8.119 19.857 1.00 84.56 147 ARG A C 1
ATOM 1157 O O . ARG A 1 147 ? -6.409 -7.216 19.521 1.00 84.56 147 ARG A O 1
ATOM 1164 N N . ILE A 1 148 ? -5.653 -8.662 21.069 1.00 90.50 148 ILE A N 1
ATOM 1165 C CA . ILE A 1 148 ? -6.493 -8.141 22.147 1.00 90.50 148 ILE A CA 1
ATOM 1166 C C . ILE A 1 148 ? -5.855 -6.870 22.717 1.00 90.50 148 ILE A C 1
ATOM 1168 O O . ILE A 1 148 ? -4.693 -6.867 23.114 1.00 90.50 148 ILE A O 1
ATOM 1172 N N . GLY A 1 149 ? -6.623 -5.785 22.761 1.00 90.94 149 GLY A N 1
ATOM 1173 C CA . GLY A 1 149 ? -6.229 -4.523 23.380 1.00 90.94 149 GLY A CA 1
ATOM 1174 C C . GLY A 1 149 ? -7.330 -3.964 24.272 1.00 90.94 149 GLY A C 1
ATOM 1175 O O . GLY A 1 149 ? -8.399 -4.555 24.408 1.00 90.94 149 GLY A O 1
ATOM 1176 N N . GLN A 1 150 ? -7.074 -2.807 24.877 1.00 94.44 150 GLN A N 1
ATOM 1177 C CA . GLN A 1 150 ? -8.056 -2.169 25.761 1.00 94.44 150 GLN A CA 1
ATOM 1178 C C . GLN A 1 150 ? -9.203 -1.576 24.942 1.00 94.44 150 GLN A C 1
ATOM 1180 O O . GLN A 1 150 ? -8.970 -1.013 23.869 1.00 94.44 150 GLN A O 1
ATOM 1185 N N . LYS A 1 151 ? -10.435 -1.673 25.449 1.00 93.81 151 LYS A N 1
ATOM 1186 C CA . LYS A 1 151 ? -11.562 -0.908 24.904 1.00 93.81 151 LYS A CA 1
ATOM 1187 C C . LYS A 1 151 ? -11.353 0.581 25.149 1.00 93.81 151 LYS A C 1
ATOM 1189 O O . LYS A 1 151 ? -10.837 0.990 26.185 1.00 93.81 151 LYS A O 1
ATOM 1194 N N . MET A 1 152 ? -11.801 1.397 24.202 1.00 92.81 152 MET A N 1
ATOM 1195 C 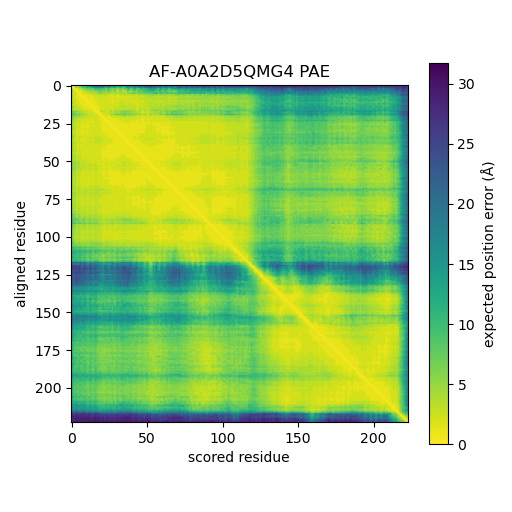CA . MET A 1 152 ? -11.804 2.847 24.368 1.00 92.81 152 MET A CA 1
ATOM 1196 C C . MET A 1 152 ? -12.800 3.273 25.447 1.00 92.81 152 MET A C 1
ATOM 1198 O O . MET A 1 152 ? -13.894 2.725 25.563 1.00 92.81 152 MET A O 1
ATOM 1202 N N . ALA A 1 153 ? -12.417 4.292 26.216 1.00 87.75 153 ALA A N 1
ATOM 1203 C CA . ALA A 1 153 ? -13.262 4.888 27.250 1.00 87.75 153 ALA A CA 1
ATOM 1204 C C . ALA A 1 153 ? -14.151 6.037 26.732 1.00 87.75 153 ALA A C 1
ATOM 1206 O O . ALA A 1 153 ? -14.863 6.656 27.522 1.00 87.75 153 ALA A O 1
ATOM 1207 N N . PHE A 1 154 ? -14.076 6.360 25.438 1.00 87.12 154 PHE A N 1
ATOM 1208 C CA . PHE A 1 154 ? -14.815 7.451 24.807 1.00 87.12 154 PHE A CA 1
ATOM 1209 C C . PHE A 1 154 ? -15.281 7.065 23.402 1.00 87.12 154 PHE A C 1
ATOM 1211 O O . PHE A 1 154 ? -14.605 6.293 22.720 1.00 87.12 154 PHE A O 1
ATOM 1218 N N . ASP A 1 155 ? -16.405 7.644 22.978 1.00 85.38 155 ASP A N 1
ATOM 1219 C CA . ASP A 1 155 ? -16.907 7.549 21.610 1.00 85.38 155 ASP A CA 1
ATOM 1220 C C . ASP A 1 155 ? -16.094 8.482 20.692 1.00 85.38 155 ASP A C 1
ATOM 1222 O O . ASP A 1 155 ? -16.049 9.693 20.941 1.00 85.38 155 ASP A O 1
ATOM 1226 N N . PRO A 1 156 ? -15.422 7.964 19.647 1.00 83.94 156 PRO A N 1
ATOM 1227 C CA . PRO A 1 156 ? -14.664 8.803 18.721 1.00 83.94 156 PRO A CA 1
ATOM 1228 C C . PRO A 1 156 ? -15.577 9.655 17.828 1.00 83.94 156 PRO A C 1
ATOM 1230 O O . PRO A 1 156 ? -15.215 10.780 17.483 1.00 83.94 156 PRO A O 1
ATOM 1233 N N . PHE A 1 157 ? -16.762 9.132 17.502 1.00 86.75 157 PHE A N 1
ATOM 1234 C CA . PHE A 1 157 ? -17.811 9.791 16.727 1.00 86.75 157 PHE A CA 1
ATOM 1235 C C . PHE A 1 157 ? -19.179 9.445 17.322 1.00 86.75 157 PHE A C 1
ATOM 1237 O O . PHE A 1 157 ? -19.350 8.368 17.891 1.00 86.75 157 PHE A O 1
ATOM 1244 N N . ASP A 1 158 ? -20.147 10.348 17.170 1.00 85.19 158 ASP A N 1
ATOM 1245 C CA . ASP A 1 158 ? -21.531 10.173 17.640 1.00 85.19 158 ASP A CA 1
ATOM 1246 C C . ASP A 1 158 ? -22.415 9.556 16.538 1.00 85.19 158 ASP A C 1
ATOM 1248 O O . ASP A 1 158 ? -23.461 10.088 16.167 1.00 85.19 158 ASP A O 1
ATOM 1252 N N . ASP A 1 159 ? -21.937 8.467 15.936 1.00 88.94 159 ASP A N 1
ATOM 1253 C CA . ASP A 1 159 ? -22.586 7.770 14.824 1.00 88.94 159 ASP A CA 1
ATOM 1254 C C . ASP A 1 159 ? -22.328 6.248 14.870 1.00 88.94 159 ASP A C 1
ATOM 1256 O O . ASP A 1 159 ? -21.710 5.707 15.796 1.00 88.94 159 ASP A O 1
ATOM 1260 N N . HIS A 1 160 ? -22.838 5.515 13.873 1.00 88.94 160 HIS A N 1
ATOM 1261 C CA . HIS A 1 160 ? -22.655 4.063 13.794 1.00 88.94 160 HIS A CA 1
ATOM 1262 C C . HIS A 1 160 ? -21.205 3.663 13.498 1.00 88.94 160 HIS A C 1
ATOM 1264 O O . HIS A 1 160 ? -20.795 2.566 13.884 1.00 88.94 160 HIS A O 1
ATOM 1270 N N . ILE A 1 161 ? -20.424 4.536 12.855 1.00 89.81 161 ILE A N 1
ATOM 1271 C CA . ILE A 1 161 ? -19.004 4.309 12.574 1.00 89.81 161 ILE A CA 1
ATOM 1272 C C . ILE A 1 161 ? -18.220 4.363 13.887 1.00 89.81 161 ILE A C 1
ATOM 1274 O O . ILE A 1 161 ? -17.432 3.461 14.172 1.00 89.81 161 ILE A O 1
ATOM 1278 N N . GLY A 1 162 ? -18.478 5.367 14.726 1.00 90.69 162 GLY A N 1
ATOM 1279 C CA . GLY A 1 162 ? -17.899 5.500 16.057 1.00 90.69 162 GLY A CA 1
ATOM 1280 C C . GLY A 1 162 ? -18.221 4.303 16.945 1.00 90.69 162 GLY A C 1
ATOM 1281 O O . GLY A 1 162 ? -17.314 3.719 17.544 1.00 90.69 162 GLY A O 1
ATOM 1282 N N . ALA A 1 163 ? -19.481 3.858 16.937 1.00 91.12 163 ALA A N 1
ATOM 1283 C CA . ALA A 1 163 ? -19.899 2.655 17.653 1.00 91.12 163 ALA A CA 1
ATOM 1284 C C . ALA A 1 163 ? -19.169 1.392 17.159 1.00 91.12 163 ALA A C 1
ATOM 1286 O O . ALA A 1 163 ? -18.773 0.549 17.969 1.00 91.12 163 ALA A O 1
ATOM 1287 N N . PHE A 1 164 ? -18.956 1.259 15.846 1.00 93.38 164 PHE A N 1
ATOM 1288 C CA . PHE A 1 164 ? -18.200 0.146 15.271 1.00 93.38 164 PHE A CA 1
ATOM 1289 C C . PHE A 1 164 ? -16.726 0.189 15.689 1.00 93.38 164 PHE A C 1
ATOM 1291 O O . PHE A 1 164 ? -16.183 -0.817 16.146 1.00 93.38 164 PHE A O 1
ATOM 1298 N N . ILE A 1 165 ? -16.088 1.360 15.600 1.00 93.81 165 ILE A N 1
ATOM 1299 C CA . ILE A 1 165 ? -14.700 1.565 16.029 1.00 93.81 165 ILE A CA 1
ATOM 1300 C C . ILE A 1 165 ? -14.543 1.168 17.504 1.00 93.81 165 ILE A C 1
ATOM 1302 O O . ILE A 1 165 ? -13.627 0.424 17.834 1.00 93.81 165 ILE A O 1
ATOM 1306 N N . MET A 1 166 ? -15.469 1.540 18.389 1.00 92.06 166 MET A N 1
ATOM 1307 C CA . MET A 1 166 ? -15.425 1.114 19.797 1.00 92.06 166 MET A CA 1
ATOM 1308 C C . MET A 1 166 ? -15.538 -0.393 20.018 1.00 92.06 166 MET A C 1
ATOM 1310 O O . MET A 1 166 ? -14.948 -0.924 20.961 1.00 92.06 166 MET A O 1
ATOM 1314 N N . GLN A 1 167 ? -16.309 -1.083 19.180 1.00 92.06 167 GLN A N 1
ATOM 1315 C CA . GLN A 1 167 ? -16.534 -2.523 19.307 1.00 92.06 167 GLN A CA 1
ATOM 1316 C C . GLN A 1 167 ? -15.411 -3.364 18.707 1.00 92.06 167 GLN A C 1
ATOM 1318 O O . GLN A 1 167 ? -15.261 -4.520 19.097 1.00 92.06 167 GLN A O 1
ATOM 1323 N N . HIS A 1 168 ? -14.640 -2.803 17.773 1.00 93.88 168 HIS A N 1
ATOM 1324 C CA . HIS A 1 168 ? -13.719 -3.568 16.936 1.00 93.88 168 HIS A CA 1
ATOM 1325 C C . HIS A 1 168 ? -12.288 -3.028 16.905 1.00 93.88 168 HIS A C 1
ATOM 1327 O O . HIS A 1 168 ? -11.400 -3.728 16.432 1.00 93.88 168 HIS A O 1
ATOM 1333 N N . VAL A 1 169 ? -12.020 -1.826 17.410 1.00 94.31 169 VAL A N 1
ATOM 1334 C CA . VAL A 1 169 ? -10.689 -1.204 17.412 1.00 94.31 169 VAL A CA 1
ATOM 1335 C C . VAL A 1 169 ? -10.240 -0.970 18.851 1.00 94.31 169 VAL A C 1
ATOM 1337 O O . VAL A 1 169 ? -10.976 -0.426 19.672 1.00 94.31 169 VAL A O 1
ATOM 1340 N N . SER A 1 170 ? -9.011 -1.377 19.169 1.00 94.69 170 SER A N 1
ATOM 1341 C CA . SER A 1 170 ? -8.434 -1.128 20.491 1.00 94.69 170 SER A CA 1
ATOM 1342 C C . SER A 1 170 ? -8.043 0.336 20.685 1.00 94.69 170 SER A C 1
ATOM 1344 O O . SER A 1 170 ? -7.671 1.026 19.733 1.00 94.69 170 SER A O 1
ATOM 1346 N N . GLN A 1 171 ? -8.024 0.790 21.939 1.00 94.50 171 GLN A N 1
ATOM 1347 C CA . GLN A 1 171 ? -7.556 2.124 22.311 1.00 94.50 171 GLN A CA 1
ATOM 1348 C C . GLN A 1 171 ? -6.149 2.409 21.772 1.00 94.50 171 GLN A C 1
ATOM 1350 O O . GLN A 1 171 ? -5.914 3.483 21.231 1.00 94.50 171 GLN A O 1
ATOM 1355 N N . GLN A 1 172 ? -5.238 1.434 21.835 1.00 92.94 172 GLN A N 1
ATOM 1356 C CA . GLN A 1 172 ? -3.874 1.584 21.314 1.00 92.94 172 GLN A CA 1
ATOM 1357 C C . GLN A 1 172 ? -3.865 1.863 19.804 1.00 92.94 172 GLN A C 1
ATOM 1359 O O . GLN A 1 172 ? -3.102 2.695 19.318 1.00 92.94 172 GLN A O 1
ATOM 1364 N N . SER A 1 173 ? -4.730 1.178 19.054 1.00 92.12 173 SER A N 1
ATOM 1365 C CA . SER A 1 173 ? -4.839 1.357 17.602 1.00 92.12 173 SER A CA 1
ATOM 1366 C C . SER A 1 173 ? -5.447 2.709 17.244 1.00 92.12 173 SER A C 1
ATOM 1368 O O . SER A 1 173 ? -5.030 3.336 16.270 1.00 92.12 173 SER A O 1
ATOM 1370 N N . TRP A 1 174 ? -6.404 3.170 18.048 1.00 94.88 174 TRP A N 1
ATOM 1371 C CA . TRP A 1 174 ? -6.993 4.493 17.906 1.00 94.88 174 TRP A CA 1
ATOM 1372 C C . TRP A 1 174 ? -5.995 5.613 18.222 1.00 94.88 174 TRP A C 1
ATOM 1374 O O . TRP A 1 174 ? -5.858 6.554 17.447 1.00 94.88 174 TRP A O 1
ATOM 1384 N N . GLU A 1 175 ? -5.241 5.503 19.315 1.00 93.38 175 GLU A N 1
ATOM 1385 C CA . GLU A 1 175 ? -4.191 6.467 19.667 1.00 93.38 175 GLU A CA 1
ATOM 1386 C C . GLU A 1 175 ? -3.112 6.541 18.576 1.00 93.38 175 GLU A C 1
ATOM 1388 O O . GLU A 1 175 ? -2.744 7.635 18.143 1.00 93.38 175 GLU A O 1
ATOM 1393 N N . ALA A 1 176 ? -2.687 5.391 18.042 1.00 91.56 176 ALA A N 1
ATOM 1394 C CA . ALA A 1 176 ? -1.768 5.338 16.906 1.00 91.56 176 ALA A CA 1
ATOM 1395 C C . ALA A 1 176 ? -2.345 6.017 15.649 1.00 91.56 176 ALA A C 1
ATOM 1397 O O . ALA A 1 176 ? -1.615 6.685 14.911 1.00 91.56 176 ALA A O 1
ATOM 1398 N N . TRP A 1 177 ? -3.655 5.891 15.407 1.00 93.50 177 TRP A N 1
ATOM 1399 C CA . TRP A 1 177 ? -4.324 6.622 14.330 1.00 93.50 177 TRP A CA 1
ATOM 1400 C C . TRP A 1 177 ? -4.292 8.126 14.568 1.00 93.50 177 TRP A C 1
ATOM 1402 O O . TRP A 1 177 ? -3.963 8.858 13.644 1.00 93.50 177 TRP A O 1
ATOM 1412 N N . MET A 1 178 ? -4.554 8.601 15.784 1.00 94.00 178 MET A N 1
ATOM 1413 C CA . MET A 1 178 ? -4.503 10.033 16.090 1.00 94.00 178 MET A CA 1
ATOM 1414 C C . MET A 1 178 ? -3.116 10.638 15.838 1.00 94.00 178 MET A C 1
ATOM 1416 O O . MET A 1 178 ? -3.006 11.766 15.359 1.00 94.00 178 MET A O 1
ATOM 1420 N N . GLU A 1 179 ? -2.044 9.891 16.101 1.00 92.50 179 GLU A N 1
ATOM 1421 C CA . GLU A 1 179 ? -0.691 10.321 15.735 1.00 92.50 179 GLU A CA 1
ATOM 1422 C C . GLU A 1 179 ? -0.466 10.306 14.217 1.00 92.50 179 GLU A C 1
ATOM 1424 O O . GLU A 1 179 ? 0.143 11.224 13.656 1.00 92.50 179 GLU A O 1
ATOM 1429 N N . MET A 1 180 ? -0.961 9.271 13.533 1.00 91.69 180 MET A N 1
ATOM 1430 C CA . MET A 1 180 ? -0.867 9.159 12.079 1.00 91.69 180 MET A CA 1
ATOM 1431 C C . MET A 1 180 ? -1.662 10.257 11.367 1.00 91.69 180 MET A C 1
ATOM 1433 O O . MET A 1 180 ? -1.193 10.823 10.382 1.00 91.69 180 MET A O 1
ATOM 1437 N N . SER A 1 181 ? -2.832 10.612 11.880 1.00 93.62 181 SER A N 1
ATOM 1438 C CA . SER A 1 181 ? -3.745 11.571 11.268 1.00 93.62 181 SER A CA 1
ATOM 1439 C C . SER A 1 181 ? -3.134 12.978 11.196 1.00 93.62 181 SER A C 1
ATOM 1441 O O . SER A 1 181 ? -3.328 13.699 10.217 1.00 93.62 181 SER A O 1
ATOM 1443 N N . ILE A 1 182 ? -2.268 13.333 12.152 1.00 93.25 182 ILE A N 1
ATOM 1444 C CA . ILE A 1 182 ? -1.455 14.558 12.099 1.00 93.25 182 ILE A CA 1
ATOM 1445 C C . ILE A 1 182 ? -0.498 14.529 10.900 1.00 93.25 182 ILE A C 1
ATOM 1447 O O . ILE A 1 182 ? -0.323 15.542 10.216 1.00 93.25 182 ILE A O 1
ATOM 1451 N N . LYS A 1 183 ? 0.130 13.381 10.617 1.00 91.62 183 LYS A N 1
ATOM 1452 C CA . LYS A 1 183 ? 0.985 13.220 9.429 1.00 91.62 183 LYS A CA 1
ATOM 1453 C C . LYS A 1 183 ? 0.157 13.322 8.153 1.00 91.62 183 LYS A C 1
ATOM 1455 O O . LYS A 1 183 ? 0.588 14.010 7.236 1.00 91.62 183 LYS A O 1
ATOM 1460 N N . VAL A 1 184 ? -1.043 12.736 8.139 1.00 90.94 184 VAL A N 1
ATOM 1461 C CA . VAL A 1 184 ? -2.000 12.844 7.025 1.00 90.94 184 VAL A CA 1
ATOM 1462 C C . VAL A 1 184 ? -2.300 14.288 6.679 1.00 90.94 184 VAL A C 1
ATOM 1464 O O . VAL A 1 184 ? -2.106 14.702 5.536 1.00 90.94 184 VAL A O 1
ATOM 1467 N N . ILE A 1 185 ? -2.667 15.083 7.676 1.00 92.12 185 ILE A N 1
ATOM 1468 C CA . ILE A 1 185 ? -2.966 16.498 7.478 1.00 92.12 185 ILE A CA 1
ATOM 1469 C C . ILE A 1 185 ? -1.732 17.254 6.964 1.00 92.12 185 ILE A C 1
ATOM 1471 O O . ILE A 1 185 ? -1.831 18.023 6.009 1.00 92.12 185 ILE A O 1
ATOM 1475 N N . ASN A 1 186 ? -0.559 17.024 7.558 1.00 92.19 186 ASN A N 1
ATOM 1476 C CA . ASN A 1 186 ? 0.645 17.796 7.246 1.00 92.19 186 ASN A CA 1
ATOM 1477 C C . ASN A 1 186 ? 1.286 17.435 5.898 1.00 92.19 186 ASN A C 1
ATOM 1479 O O . ASN A 1 186 ? 1.668 18.331 5.143 1.00 92.19 186 ASN A O 1
ATOM 1483 N N . GLU A 1 187 ? 1.433 16.145 5.597 1.00 90.94 187 GLU A N 1
ATOM 1484 C CA . GLU A 1 187 ? 2.101 15.661 4.381 1.00 90.94 187 GLU A CA 1
ATOM 1485 C C . GLU A 1 187 ? 1.266 15.973 3.138 1.00 90.94 187 GLU A C 1
ATOM 1487 O O . GLU A 1 187 ? 1.799 16.449 2.134 1.00 90.94 187 GLU A O 1
ATOM 1492 N N . LEU A 1 188 ? -0.052 15.785 3.237 1.00 90.25 188 LEU A N 1
ATOM 1493 C CA . LEU A 1 188 ? -0.988 16.026 2.139 1.00 90.25 188 LEU A CA 1
ATOM 1494 C C . LEU A 1 188 ? -1.519 17.464 2.108 1.00 90.25 188 LEU A C 1
ATOM 1496 O O . LEU A 1 188 ? -2.189 17.847 1.153 1.00 90.25 188 LEU A O 1
ATOM 1500 N N . ARG A 1 189 ? -1.183 18.274 3.123 1.00 92.69 189 ARG A N 1
ATOM 1501 C CA . ARG A 1 189 ? -1.627 19.667 3.296 1.00 92.69 189 ARG A CA 1
ATOM 1502 C C . ARG A 1 189 ? -3.151 19.800 3.288 1.00 92.69 189 ARG A C 1
ATOM 1504 O O . ARG A 1 189 ? -3.695 20.677 2.619 1.00 92.69 189 ARG A O 1
ATOM 1511 N N . LEU A 1 190 ? -3.819 18.920 4.028 1.00 93.06 190 LEU A N 1
ATOM 1512 C CA . LEU A 1 190 ? -5.274 18.907 4.108 1.00 93.06 190 LEU A CA 1
ATOM 1513 C C . LEU A 1 190 ? -5.784 20.119 4.889 1.00 93.06 190 LEU A C 1
ATOM 1515 O O . LEU A 1 190 ? -5.317 20.428 5.984 1.00 93.06 190 LEU A O 1
ATOM 1519 N N . ASP A 1 191 ? -6.789 20.767 4.321 1.00 93.00 191 ASP A N 1
ATOM 1520 C CA . ASP A 1 191 ? -7.642 21.733 5.003 1.00 93.00 191 ASP A CA 1
ATOM 1521 C C . ASP A 1 191 ? -8.941 21.030 5.389 1.00 93.00 191 ASP A C 1
ATOM 1523 O O . ASP A 1 191 ? -9.769 20.763 4.524 1.00 93.00 191 ASP A O 1
ATOM 1527 N N . LEU A 1 192 ? -9.125 20.735 6.677 1.00 90.44 192 LEU A N 1
ATOM 1528 C CA . LEU A 1 192 ? -10.319 20.045 7.178 1.00 90.44 192 LEU A CA 1
ATOM 1529 C C . LEU A 1 192 ? -11.598 20.898 7.103 1.00 90.44 192 LEU A C 1
ATOM 1531 O O . LEU A 1 192 ? -12.657 20.422 7.496 1.00 90.44 192 LEU A O 1
ATOM 1535 N N . GLY A 1 193 ? -11.531 22.145 6.629 1.00 92.31 193 GLY A N 1
ATOM 1536 C CA . GLY A 1 193 ? -12.711 22.913 6.231 1.00 92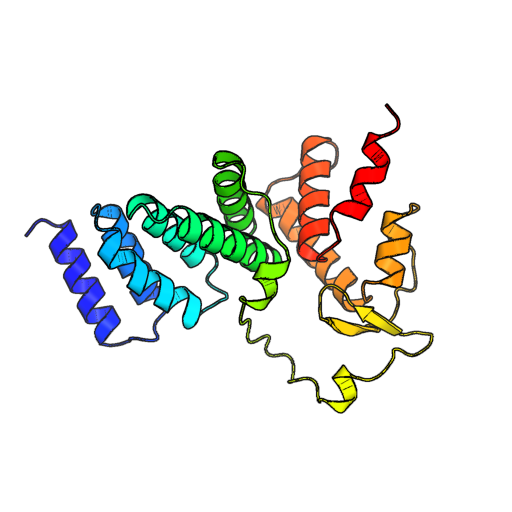.31 193 GLY A CA 1
ATOM 1537 C C . GLY A 1 193 ? -13.220 22.589 4.819 1.00 92.31 193 GLY A C 1
ATOM 1538 O O . GLY A 1 193 ? -14.353 22.946 4.497 1.00 92.31 193 GLY A O 1
ATOM 1539 N N . ASP A 1 194 ? -12.410 21.933 3.982 1.00 95.19 194 ASP A N 1
ATOM 1540 C CA . ASP A 1 194 ? -12.770 21.506 2.626 1.00 95.19 194 ASP A CA 1
ATOM 1541 C C . ASP A 1 194 ? -13.308 20.068 2.628 1.00 95.19 194 ASP A C 1
ATOM 1543 O O . ASP A 1 194 ? -12.694 19.168 3.199 1.00 95.19 194 ASP A O 1
ATOM 1547 N N . LEU A 1 195 ? -14.438 19.841 1.953 1.00 90.75 195 LEU A N 1
ATOM 1548 C CA . LEU A 1 195 ? -15.102 18.533 1.922 1.00 90.75 195 LEU A CA 1
ATOM 1549 C C . LEU A 1 195 ? -14.243 17.442 1.262 1.00 90.75 195 LEU A C 1
ATOM 1551 O O . LEU A 1 195 ? -14.165 16.338 1.782 1.00 90.75 195 LEU A O 1
ATOM 1555 N N . ASN A 1 196 ? -13.513 17.744 0.184 1.00 89.94 196 ASN A N 1
ATOM 1556 C CA . ASN A 1 196 ? -12.683 16.729 -0.481 1.00 89.94 196 ASN A CA 1
ATOM 1557 C C . ASN A 1 196 ? -11.489 16.323 0.396 1.00 89.94 196 ASN A C 1
ATOM 1559 O O . ASN A 1 196 ? -10.994 15.194 0.342 1.00 89.94 196 ASN A O 1
ATOM 1563 N N . HIS A 1 197 ? -10.983 17.260 1.197 1.00 92.62 197 HIS A N 1
ATOM 1564 C CA . HIS A 1 197 ? -9.934 16.972 2.167 1.00 92.62 197 HIS A CA 1
ATOM 1565 C C . HIS A 1 197 ? -10.458 16.177 3.364 1.00 92.62 197 HIS A C 1
ATOM 1567 O O . HIS A 1 197 ? -9.725 15.324 3.864 1.00 92.62 197 HIS A O 1
ATOM 1573 N N . GLN A 1 198 ? -11.701 16.412 3.798 1.00 89.94 198 GLN A N 1
ATOM 1574 C CA . GLN A 1 198 ? -12.372 15.565 4.788 1.00 89.94 198 GLN A CA 1
ATOM 1575 C C . GLN A 1 198 ? -12.518 14.136 4.259 1.00 89.94 198 GLN A C 1
ATOM 1577 O O . GLN A 1 198 ? -12.059 13.213 4.926 1.00 89.94 198 GLN A O 1
ATOM 1582 N N . ASP A 1 199 ? -12.997 13.963 3.023 1.00 90.12 199 ASP A N 1
ATOM 1583 C CA . ASP A 1 199 ? -13.093 12.647 2.377 1.00 90.12 199 ASP A CA 1
ATOM 1584 C C . ASP A 1 199 ? -11.727 11.946 2.321 1.00 90.12 199 ASP A C 1
ATOM 1586 O O . ASP A 1 199 ? -11.602 10.757 2.612 1.00 90.12 199 ASP A O 1
ATOM 1590 N N . THR A 1 200 ? -10.664 12.694 1.998 1.00 89.62 200 THR A N 1
ATOM 1591 C CA . THR A 1 200 ? -9.289 12.168 1.966 1.00 89.62 200 THR A CA 1
ATOM 1592 C C . THR A 1 200 ? -8.813 11.743 3.358 1.00 89.62 200 THR A C 1
ATOM 1594 O O . THR A 1 200 ? -8.229 10.669 3.515 1.00 89.62 200 THR A O 1
ATOM 1597 N N . TYR A 1 201 ? -9.051 12.570 4.377 1.00 92.06 201 TYR A N 1
ATOM 1598 C CA . TYR A 1 201 ? -8.705 12.270 5.766 1.00 92.06 201 TYR A CA 1
ATOM 1599 C C . TYR A 1 201 ? -9.432 11.015 6.259 1.00 92.06 201 TYR A C 1
ATOM 1601 O O . TYR A 1 201 ? -8.807 10.100 6.801 1.00 92.06 201 TYR A O 1
ATOM 1609 N N . GLU A 1 202 ? -10.742 10.958 6.033 1.00 90.94 202 GLU A N 1
ATOM 1610 C CA . GLU A 1 202 ? -11.579 9.821 6.383 1.00 90.94 202 GLU A CA 1
ATOM 1611 C C . GLU A 1 202 ? -11.130 8.551 5.678 1.00 90.94 202 GLU A C 1
ATOM 1613 O O . GLU A 1 202 ? -11.061 7.495 6.296 1.00 90.94 202 GLU A O 1
ATOM 1618 N N . GLN A 1 203 ? -10.800 8.636 4.395 1.00 88.12 203 GLN A N 1
ATOM 1619 C CA . GLN A 1 203 ? -10.319 7.490 3.646 1.00 88.12 203 GLN A CA 1
ATOM 1620 C C . GLN A 1 203 ? -9.038 6.920 4.268 1.00 88.12 203 GLN A C 1
ATOM 1622 O O . GLN A 1 203 ? -8.972 5.723 4.537 1.00 88.12 203 GLN A O 1
ATOM 1627 N N . HIS A 1 204 ? -8.064 7.773 4.600 1.00 90.81 204 HIS A N 1
ATOM 1628 C CA . HIS A 1 204 ? -6.859 7.325 5.298 1.00 90.81 204 HIS A CA 1
ATOM 1629 C C . HIS A 1 204 ? -7.162 6.725 6.676 1.00 90.81 204 HIS A C 1
ATOM 1631 O O . HIS A 1 204 ? -6.505 5.758 7.056 1.00 90.81 204 HIS A O 1
ATOM 1637 N N . MET A 1 205 ? -8.161 7.236 7.405 1.00 92.56 205 MET A N 1
ATOM 1638 C CA . MET A 1 205 ? -8.616 6.623 8.658 1.00 92.56 205 MET A CA 1
ATOM 1639 C C . MET A 1 205 ? -9.134 5.206 8.424 1.00 92.56 205 MET A C 1
ATOM 1641 O O . MET A 1 205 ? -8.723 4.278 9.122 1.00 92.56 205 MET A O 1
ATOM 1645 N N . LYS A 1 206 ? -10.035 5.054 7.445 1.00 90.25 206 LYS A N 1
ATOM 1646 C CA . LYS A 1 206 ? -10.692 3.790 7.096 1.00 90.25 206 LYS A CA 1
ATOM 1647 C C . LYS A 1 206 ? -9.648 2.734 6.756 1.00 90.25 206 LYS A C 1
ATOM 1649 O O . LYS A 1 206 ? -9.657 1.657 7.347 1.00 90.25 206 LYS A O 1
ATOM 1654 N N . ASP A 1 207 ? -8.687 3.085 5.907 1.00 86.69 207 ASP A N 1
ATOM 1655 C CA . ASP A 1 207 ? -7.628 2.166 5.491 1.00 86.69 207 ASP A CA 1
ATOM 1656 C C . ASP A 1 207 ? -6.642 1.864 6.619 1.00 86.69 207 ASP A C 1
ATOM 1658 O O . ASP A 1 207 ? -6.254 0.717 6.822 1.00 86.69 207 ASP A O 1
ATOM 1662 N N . TYR A 1 208 ? -6.246 2.879 7.393 1.00 88.62 208 TYR A N 1
ATOM 1663 C CA . TYR A 1 208 ? -5.322 2.690 8.506 1.00 88.62 208 TYR A CA 1
ATOM 1664 C C . TYR A 1 208 ? -5.921 1.767 9.570 1.00 88.62 208 TYR A C 1
ATOM 1666 O O . TYR A 1 208 ? -5.237 0.881 10.077 1.00 88.62 208 TYR A O 1
ATOM 1674 N N . LEU A 1 209 ? -7.193 1.944 9.919 1.00 90.12 209 LEU A N 1
ATOM 1675 C CA . LEU A 1 209 ? -7.880 1.119 10.913 1.00 90.12 209 LEU A CA 1
ATOM 1676 C C . LEU A 1 209 ? -8.421 -0.204 10.346 1.00 90.12 209 LEU A C 1
ATOM 1678 O O . LEU A 1 209 ? -8.973 -0.988 11.116 1.00 90.12 209 LEU A O 1
ATOM 1682 N N . ASN A 1 210 ? -8.230 -0.467 9.048 1.00 88.00 210 ASN A N 1
ATOM 1683 C CA . ASN A 1 210 ? -8.753 -1.639 8.344 1.00 88.00 210 ASN A CA 1
ATOM 1684 C C . ASN A 1 210 ? -10.283 -1.782 8.496 1.00 88.00 210 ASN A C 1
ATOM 1686 O O . ASN A 1 210 ? -10.796 -2.865 8.779 1.00 88.00 210 ASN A O 1
ATOM 1690 N N . LEU A 1 211 ? -11.011 -0.664 8.380 1.00 89.56 211 LEU A N 1
ATOM 1691 C CA . LEU A 1 211 ? -12.468 -0.646 8.511 1.00 89.56 211 LEU A CA 1
ATOM 1692 C C . LEU A 1 211 ? -13.127 -1.268 7.266 1.00 89.56 211 LEU A C 1
ATOM 1694 O O . LEU A 1 211 ? -12.730 -0.939 6.147 1.00 89.56 211 LEU A O 1
ATOM 1698 N N . PRO A 1 212 ? -14.153 -2.120 7.438 1.00 86.94 212 PRO A N 1
ATOM 1699 C CA . PRO A 1 212 ? -14.855 -2.742 6.320 1.00 86.94 212 PRO A CA 1
ATOM 1700 C C . PRO A 1 212 ? -15.597 -1.697 5.478 1.00 86.94 212 PRO A C 1
ATOM 1702 O O . PRO A 1 212 ? -16.208 -0.771 6.018 1.00 86.94 212 PRO A O 1
ATOM 1705 N N . ALA A 1 213 ? -15.565 -1.850 4.152 1.00 82.06 213 ALA A N 1
ATOM 1706 C CA . ALA A 1 213 ? -16.178 -0.901 3.221 1.00 82.06 213 ALA A CA 1
ATOM 1707 C C . ALA A 1 213 ? -17.706 -0.820 3.396 1.00 82.06 213 ALA A C 1
ATOM 1709 O O . ALA A 1 213 ? -18.293 0.257 3.286 1.00 82.06 213 ALA A O 1
ATOM 1710 N N . GLU A 1 214 ? -18.338 -1.939 3.757 1.00 83.94 214 GLU A N 1
ATOM 1711 C CA . GLU A 1 214 ? -19.782 -2.078 3.956 1.00 83.94 214 GLU A CA 1
ATOM 1712 C C . GLU A 1 214 ? -20.318 -1.164 5.068 1.00 83.94 214 GLU A C 1
ATOM 1714 O O . GLU A 1 214 ? -21.497 -0.805 5.057 1.00 83.94 214 GLU A O 1
ATOM 1719 N N . LEU A 1 215 ? -19.457 -0.748 6.005 1.00 84.12 215 LEU A N 1
ATOM 1720 C CA . LEU A 1 215 ? -19.802 0.183 7.084 1.00 84.12 215 LEU A CA 1
ATOM 1721 C C . LEU A 1 215 ? -20.216 1.569 6.556 1.00 84.12 215 LEU A C 1
ATOM 1723 O O . LEU A 1 215 ? -20.942 2.296 7.235 1.00 84.12 215 LEU A O 1
ATOM 1727 N N . PHE A 1 216 ? -19.772 1.924 5.347 1.00 80.94 216 PHE A N 1
ATOM 1728 C CA . PHE A 1 216 ? -19.955 3.248 4.745 1.00 80.94 216 PHE A CA 1
ATOM 1729 C C . PHE A 1 216 ? -20.957 3.253 3.580 1.00 80.94 216 PHE A C 1
ATOM 1731 O O . PHE A 1 216 ? -21.344 4.311 3.092 1.00 80.94 216 PHE A O 1
ATOM 1738 N N . GLU A 1 217 ? -21.429 2.088 3.127 1.00 70.25 217 GLU A N 1
ATOM 1739 C CA . GLU A 1 217 ? -22.399 2.000 2.026 1.00 70.25 217 GLU A CA 1
ATOM 1740 C C . GLU A 1 217 ? -23.831 2.378 2.444 1.00 70.25 217 GLU A C 1
ATOM 1742 O O . GLU A 1 217 ? -24.651 2.746 1.597 1.00 70.25 217 GLU A O 1
ATOM 1747 N N . SER A 1 218 ? -24.154 2.302 3.741 1.00 55.31 218 SER A N 1
ATOM 1748 C CA . SER A 1 218 ? -25.495 2.591 4.268 1.00 55.31 218 SER A CA 1
ATOM 1749 C C . SER A 1 218 ? -25.911 4.060 4.158 1.00 55.31 218 SER A C 1
ATOM 1751 O O . SER A 1 218 ? -27.107 4.337 4.184 1.00 55.31 218 SER A O 1
ATOM 1753 N N . GLU A 1 219 ? -24.968 4.985 3.977 1.00 51.84 219 GLU A N 1
ATOM 1754 C CA . GLU A 1 219 ? -25.251 6.422 3.837 1.00 51.84 219 GLU A CA 1
ATOM 1755 C C . GLU A 1 219 ? -25.709 6.806 2.418 1.00 51.84 219 GLU A C 1
ATOM 1757 O O . GLU A 1 219 ? -26.474 7.749 2.239 1.00 51.84 219 GLU A O 1
ATOM 1762 N N . ASN A 1 220 ? -25.349 6.022 1.395 1.00 44.84 220 ASN A N 1
ATOM 1763 C CA . ASN A 1 220 ? -25.665 6.328 -0.009 1.00 44.84 220 ASN A CA 1
ATOM 1764 C C . ASN A 1 220 ? -27.083 5.916 -0.455 1.00 44.84 220 ASN A C 1
ATOM 1766 O O . ASN A 1 220 ? -27.427 6.057 -1.629 1.00 44.84 220 ASN A O 1
ATOM 1770 N N . LYS A 1 221 ? -27.918 5.381 0.448 1.00 39.88 221 LYS A N 1
ATOM 1771 C CA . LYS A 1 221 ? -29.316 5.003 0.147 1.00 39.88 221 LYS A CA 1
ATOM 1772 C C . LYS A 1 221 ? -30.358 6.042 0.566 1.00 39.88 221 LYS A C 1
ATOM 1774 O O . LYS A 1 221 ? -31.538 5.835 0.287 1.00 39.88 221 LYS A O 1
ATOM 1779 N N . GLU A 1 222 ? -29.944 7.156 1.162 1.00 37.56 222 GLU A N 1
ATOM 1780 C CA . GLU A 1 222 ? -30.833 8.262 1.530 1.00 37.56 222 GLU A CA 1
ATOM 1781 C C . GLU A 1 222 ? -30.352 9.586 0.912 1.00 37.56 222 GLU A C 1
ATOM 1783 O O . GLU A 1 222 ? -29.880 10.489 1.597 1.00 37.56 222 GLU A O 1
ATOM 1788 N N . SER A 1 223 ? -30.464 9.718 -0.413 1.00 34.94 223 SER A N 1
ATOM 1789 C CA . SER A 1 223 ? -30.436 11.009 -1.126 1.00 34.94 223 SER A CA 1
ATOM 1790 C C . SER A 1 223 ? -31.264 10.952 -2.404 1.00 34.94 223 SER A C 1
ATOM 1792 O O . SER A 1 223 ? -31.162 9.938 -3.131 1.00 34.94 223 SER A O 1
#

Solvent-accessible surface area (backbone atoms only — not comparable to full-atom values): 12242 Å² total; per-residue (Å²): 128,56,74,67,55,57,49,42,54,52,31,48,52,53,23,65,75,38,72,86,38,46,67,45,28,42,52,31,20,52,47,28,47,76,65,75,34,21,77,67,14,33,64,37,20,53,46,24,39,68,80,36,51,82,46,33,66,38,24,46,52,29,13,54,20,25,44,71,55,72,35,54,68,58,14,51,53,27,20,50,48,14,24,56,42,8,46,73,72,66,40,56,72,51,21,53,53,21,47,52,57,30,57,77,66,74,47,78,88,66,75,77,57,54,79,74,61,69,68,84,58,94,62,76,84,75,49,78,67,64,73,70,53,78,61,54,98,66,34,19,56,10,64,57,77,72,43,74,34,45,42,50,95,65,75,87,41,102,49,74,65,21,54,46,44,53,66,32,37,12,36,68,59,52,55,54,44,59,60,48,50,55,49,52,34,63,77,71,64,49,49,80,87,40,69,71,36,39,54,50,53,50,49,53,48,37,62,53,49,54,55,65,72,74,78,64,56,73,66,78,78,75,125

Sequence (223 aa):
MNMTDSLIEQYREIAKENPDDDLSQFALGQALLNADRPAEAVPVLRHVVRINPKYTKAYILLGKALEADEDEDGAIEAWQLGYHASNKQGTLMNAQEARKLLEARNAPLSSEIIELLNFDDDEPEESLEDAQREPNDDEVRCIRSGRIGQKMAFDPFDDHIGAFIMQHVSQQSWEAWMEMSIKVINELRLDLGDLNHQDTYEQHMKDYLNLPAELFESENKES

Mean predicted aligned error: 7.16 Å

pLDDT: mean 88.48, std 11.62, range [34.94, 98.62]

Secondary structure (DSSP, 8-state):
--HHHHHHHHHHHHHHH-TT-HHHHHHHHHHHHHTT-HHHHHHHHHHHHHH-TT-HHHHHHHHHHHHHTT-HHHHHHHHHHHHHHHHHHT-HHHHHHHHHHHHTTT----SGGGGG-----SSPPPPHHHHHPPP-TTEEE-TTTSSEEEPPSS-SSSSHHHHHHHHHS-HHHHHHHHHHHHHHHHHHT--TTSHHHHHHHHHHHHHHTT--THHHHGGGG--

Foldseek 3Di:
DPPLVVVLVVLVVVCVVPVLPLVSLLVNLVSCVVVLNLVVSQVSLVSSCVSPVLPLVSLQSNLVSCVSVVNNVSSLLSLLSSLLSCLQNLVVVSNVSSVVVCVVVVHDRDPVSPVVRPPPPVPDDQDPVQLPDDADPQWACAPQPSGIAGADPDQPDPDVVSVVCRRHHHPVLVVVLVVSLVSLCVVVVADCVDPVSVVSSVVSVCSSSVPDPVSPVVVVVPD

Radius of gyration: 20.18 Å; Cα contacts (8 Å, |Δi|>4): 273; chains: 1; bounding box: 59×43×53 Å

Nearest PDB structures (foldseek):
  6b85-assembly1_J  TM=7.645E-01  e=5.451E-04  synthetic construct
  6vfj-assembly1_B  TM=8.702E-01  e=1.968E-03  synthetic construct
  2vgx-assembly1_B  TM=9.193E-01  e=2.960E-02  Yersinia enterocolitica
  2vgy-assembly1_A-2  TM=9.043E-01  e=5.237E-02  Yersinia enterocolitica
  3vtx-assembly2_B  TM=7.417E-01  e=1.673E-02  Candidatus Magnetobacterium bavaricum